Protein AF-A0A134B432-F1 (afdb_monomer_lite)

Sequence (220 aa):
MDEISKITSALTGGALPEGYNPKAIEKLAKQFQKLSEARVIRNYPIRRFSYDESFYSVYAFPIRGTEIAQETLQQIKATVATLDYGPMRYDSMMGAGPDYWTLEPETGKHTKVYAKEPTAISMISDAFDGVVIYTLPEYGVSYKKAALRQDIPYVLFGKKGEPDEFELHPIKQSDLGLPASEITYEGHTAESPESARYQFIFKVIIAIVLIAYLIYRYLL

Foldseek 3Di:
DDPQVLLVCLLCPHDNDPL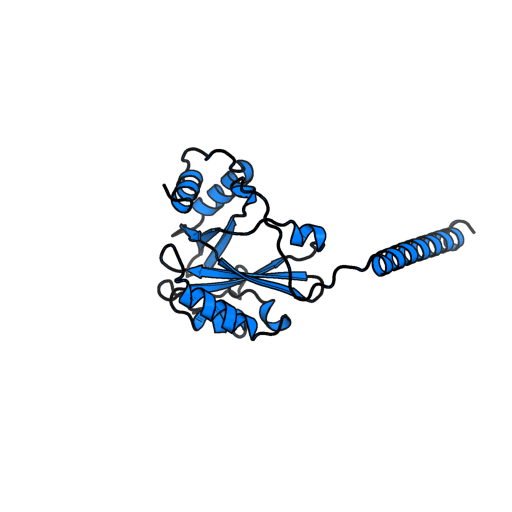ADPVLSVVSSVVQVLFPVKGKEFKAWQAWADDPNWIKTKIKTFLDDHDDDPVVSVVLSVLVVPDDPVLQQDWQQPQDDQAGWFADSFFRQTDDGPHPDHGPQNVSQNVHGRMHMTMDIGPPDDPVRVQQFFDQRIWIWGANDPPGRIDIHTDGCNNVSHHGDGDDHPPDDPQDPVNVVVVVVVVVVVVVVVVVVCCVVPVD

Radius of gyration: 21.51 Å; chains: 1; bounding box: 57×62×44 Å

Secondary structure (DSSP, 8-state):
--HHHHHHHHHTT-PPPTT--HHHHHHHHHHHTTSEEEEEEE-EEEEEEEETTEEEEEEEEESSSS---HHHHHHHHHHHHTS-HHHHTS-SS--SSSS-EEE-TTT--EEEE-SSS--HHHHHHTTSTTEEEEEEEETT--HHHHHTPPP--EEEEEEEETTTEEEEEEE-GGGGTPPPPP---BT--PPPHHHHHHHHHHHHHHHHHHHHHHHHHHT-

pLDDT: mean 86.45, std 11.43, range [44.44, 98.12]

Structure (mmCIF, N/CA/C/O backbone):
data_AF-A0A134B432-F1
#
_entry.id   AF-A0A134B432-F1
#
loop_
_atom_site.group_PDB
_atom_site.id
_atom_site.type_symbol
_atom_site.label_atom_id
_atom_site.label_alt_id
_atom_site.label_comp_id
_atom_site.label_asym_id
_atom_site.label_entity_id
_atom_site.label_seq_id
_atom_site.pdbx_PDB_ins_code
_atom_site.Cartn_x
_atom_site.Cartn_y
_atom_site.Cartn_z
_atom_site.occupancy
_atom_site.B_iso_or_equiv
_atom_site.auth_seq_id
_atom_site.auth_comp_id
_atom_site.auth_asym_id
_atom_site.auth_atom_id
_atom_site.pdbx_PDB_model_num
ATOM 1 N N . MET A 1 1 ? -2.555 -11.738 20.571 1.00 59.41 1 MET A N 1
ATOM 2 C CA . MET A 1 1 ? -3.153 -10.615 19.825 1.00 59.41 1 MET A CA 1
ATOM 3 C C . MET A 1 1 ? -2.342 -10.452 18.554 1.00 59.41 1 MET A C 1
ATOM 5 O O . MET A 1 1 ? -1.125 -10.323 18.663 1.00 59.41 1 MET A O 1
ATOM 9 N N . ASP A 1 2 ? -2.975 -10.575 17.388 1.00 87.44 2 ASP A N 1
ATOM 10 C CA . ASP A 1 2 ? -2.313 -10.330 16.102 1.00 87.44 2 ASP A CA 1
ATOM 11 C C . ASP A 1 2 ? -1.892 -8.853 15.967 1.00 87.44 2 ASP A C 1
ATOM 13 O O . ASP A 1 2 ? -2.320 -7.991 16.738 1.00 87.44 2 ASP A O 1
ATOM 17 N N . GLU A 1 3 ? -1.001 -8.564 15.020 1.00 92.00 3 GLU A N 1
ATOM 18 C CA . GLU A 1 3 ? -0.407 -7.230 14.873 1.00 92.00 3 GLU A CA 1
ATOM 19 C C . GLU A 1 3 ? -1.439 -6.168 14.456 1.00 92.00 3 GLU A C 1
ATOM 21 O O . GLU A 1 3 ? -1.389 -5.045 14.952 1.00 92.00 3 GLU A O 1
ATOM 26 N N . ILE A 1 4 ? -2.427 -6.528 13.626 1.00 93.56 4 ILE A N 1
ATOM 27 C CA . ILE A 1 4 ? -3.520 -5.631 13.214 1.00 93.56 4 ILE A CA 1
ATOM 28 C C . ILE A 1 4 ? -4.316 -5.178 14.441 1.00 93.56 4 ILE A C 1
ATOM 30 O O . ILE A 1 4 ? -4.599 -3.988 14.595 1.00 93.56 4 ILE A O 1
ATOM 34 N N . SER A 1 5 ? -4.627 -6.103 15.346 1.00 93.06 5 SER A N 1
ATOM 35 C CA . SER A 1 5 ? -5.333 -5.833 16.595 1.00 93.06 5 SER A CA 1
ATOM 36 C C . SER A 1 5 ? -4.532 -4.909 17.519 1.00 93.06 5 SER A C 1
ATOM 38 O O . SER A 1 5 ? -5.108 -3.997 18.114 1.00 93.06 5 SER A O 1
ATOM 40 N N . LYS A 1 6 ? -3.202 -5.077 17.607 1.00 94.94 6 LYS A N 1
ATOM 41 C CA . LYS A 1 6 ? -2.336 -4.174 18.391 1.00 94.94 6 LYS A CA 1
ATOM 42 C C . LYS A 1 6 ? -2.320 -2.760 17.819 1.00 94.94 6 LYS A C 1
ATOM 44 O O . LYS A 1 6 ? -2.502 -1.803 18.570 1.00 94.94 6 LYS A O 1
ATOM 49 N N . ILE A 1 7 ? -2.126 -2.629 16.503 1.00 95.75 7 ILE A N 1
ATOM 50 C CA . ILE A 1 7 ? -2.129 -1.330 15.821 1.00 95.75 7 ILE A CA 1
ATOM 51 C C . ILE A 1 7 ? -3.486 -0.664 16.034 1.00 95.75 7 ILE A C 1
ATOM 53 O O . ILE A 1 7 ? -3.541 0.464 16.511 1.00 95.75 7 ILE A O 1
ATOM 57 N N . THR A 1 8 ? -4.580 -1.379 15.766 1.00 95.25 8 THR A N 1
ATOM 58 C CA . THR A 1 8 ? -5.945 -0.861 15.933 1.00 95.25 8 THR A CA 1
ATOM 59 C C . THR A 1 8 ? -6.179 -0.372 17.361 1.00 95.25 8 THR A C 1
ATOM 61 O O . THR A 1 8 ? -6.610 0.762 17.545 1.00 95.25 8 THR A O 1
ATOM 64 N N . SER A 1 9 ? -5.798 -1.165 18.370 1.00 96.00 9 SER A N 1
ATOM 65 C CA . SER A 1 9 ? -5.895 -0.770 19.780 1.00 96.00 9 SER A CA 1
ATOM 66 C C . SER A 1 9 ? -5.127 0.522 20.078 1.00 96.00 9 SER A C 1
ATOM 68 O O . SER A 1 9 ? -5.628 1.369 20.815 1.00 96.00 9 SER A O 1
ATOM 70 N N . ALA A 1 10 ? -3.926 0.698 19.522 1.00 96.19 10 ALA A N 1
ATOM 71 C CA . ALA A 1 10 ? -3.137 1.916 19.708 1.00 96.19 10 ALA A CA 1
ATOM 72 C C . ALA A 1 10 ? -3.792 3.139 19.037 1.00 96.19 10 ALA A C 1
ATOM 74 O O . ALA A 1 10 ? -3.812 4.226 19.613 1.00 96.19 10 ALA A O 1
ATOM 75 N N . LEU A 1 11 ? -4.380 2.964 17.847 1.00 96.25 11 LEU A N 1
ATOM 76 C CA . LEU A 1 11 ? -5.071 4.036 17.119 1.00 96.25 11 LEU A CA 1
ATOM 77 C C . LEU A 1 11 ? -6.371 4.482 17.807 1.00 96.25 11 LEU A C 1
ATOM 79 O O . LEU A 1 11 ? -6.755 5.645 17.689 1.00 96.25 11 LEU A O 1
ATOM 83 N N . THR A 1 12 ? -7.020 3.596 18.568 1.00 94.69 12 THR A N 1
ATOM 84 C CA . THR A 1 12 ? -8.242 3.895 19.335 1.00 94.69 12 THR A CA 1
ATOM 85 C C . THR A 1 12 ? -7.979 4.413 20.756 1.00 94.69 12 THR A C 1
ATOM 87 O O . THR A 1 12 ? -8.915 4.531 21.541 1.00 94.69 12 THR A O 1
ATOM 90 N N . GLY A 1 13 ? -6.727 4.728 21.110 1.00 91.44 13 GLY A N 1
ATOM 91 C CA . GLY A 1 13 ? -6.365 5.290 22.421 1.00 91.44 13 GLY A CA 1
ATOM 92 C C . GLY A 1 13 ? -5.983 4.262 23.491 1.00 91.44 13 GLY A C 1
ATOM 93 O O . GLY A 1 13 ? -5.903 4.605 24.670 1.00 91.44 13 GLY A O 1
ATOM 94 N N . GLY A 1 14 ? -5.746 3.008 23.103 1.00 93.31 14 GLY A N 1
ATOM 95 C CA . GLY A 1 14 ? -5.145 1.999 23.971 1.00 93.31 14 GLY A CA 1
ATOM 96 C C . GLY A 1 14 ? -3.656 2.252 24.229 1.00 93.31 14 GLY A C 1
ATOM 97 O O . GLY A 1 14 ? -3.063 3.217 23.747 1.00 93.31 14 GLY A O 1
ATOM 98 N N . ALA A 1 15 ? -3.033 1.357 24.998 1.00 93.50 15 ALA A N 1
ATOM 99 C CA . ALA A 1 15 ? -1.608 1.448 25.298 1.00 93.50 15 ALA A CA 1
ATOM 100 C C . ALA A 1 15 ? -0.761 1.345 24.018 1.00 93.50 15 ALA A C 1
ATOM 102 O O . ALA A 1 15 ? -1.008 0.487 23.169 1.00 93.50 15 ALA A O 1
ATOM 103 N N . LEU A 1 16 ? 0.257 2.203 23.907 1.00 95.06 16 LEU A N 1
ATOM 104 C CA . LEU A 1 16 ? 1.218 2.164 22.809 1.00 95.06 16 LEU A CA 1
ATOM 105 C C . LEU A 1 16 ? 2.114 0.918 22.950 1.00 95.06 16 LEU A C 1
ATOM 107 O O . LEU A 1 16 ? 2.780 0.788 23.981 1.00 95.06 16 LEU A O 1
ATOM 111 N N . PRO A 1 17 ? 2.162 0.017 21.949 1.00 94.69 17 PRO A N 1
ATOM 112 C CA . PRO A 1 17 ? 3.062 -1.128 21.981 1.00 94.69 17 PRO A CA 1
ATOM 113 C C . PRO A 1 17 ? 4.535 -0.711 22.044 1.00 94.69 17 PRO A C 1
ATOM 115 O O . PRO A 1 17 ? 4.935 0.320 21.500 1.00 94.69 17 PRO A O 1
ATOM 118 N N . GLU A 1 18 ? 5.353 -1.532 22.699 1.00 93.38 18 GLU A N 1
ATOM 119 C CA . GLU A 1 18 ? 6.791 -1.290 22.806 1.00 93.38 18 GLU A CA 1
ATOM 120 C C . GLU A 1 18 ? 7.453 -1.240 21.418 1.00 93.38 18 GLU A C 1
ATOM 122 O O . GLU A 1 18 ? 7.125 -2.020 20.525 1.00 93.38 18 GLU A O 1
ATOM 127 N N . GLY A 1 19 ? 8.376 -0.294 21.231 1.00 93.88 19 GLY A N 1
ATOM 128 C CA . GLY A 1 19 ? 9.103 -0.092 19.975 1.00 93.88 19 GLY A CA 1
ATOM 129 C C . GLY A 1 19 ? 8.361 0.740 18.926 1.00 93.88 19 GLY A C 1
ATOM 130 O O . GLY A 1 19 ? 9.012 1.315 18.054 1.00 93.88 19 GLY A O 1
ATOM 131 N N . TYR A 1 20 ? 7.035 0.882 19.022 1.00 96.25 20 TYR A N 1
ATOM 132 C CA . TYR A 1 20 ? 6.276 1.708 18.082 1.00 96.25 20 TYR A CA 1
ATOM 133 C C . TYR A 1 20 ? 6.697 3.175 18.186 1.00 96.25 20 TYR A C 1
ATOM 135 O O . TYR A 1 20 ? 6.955 3.697 19.271 1.00 96.25 20 TYR A O 1
ATOM 143 N N . ASN A 1 21 ? 6.726 3.870 17.049 1.00 96.38 21 ASN A N 1
ATOM 144 C CA . ASN A 1 21 ? 7.076 5.283 17.000 1.00 96.38 21 ASN A CA 1
ATOM 145 C C . ASN A 1 21 ? 5.894 6.142 17.491 1.00 96.38 21 ASN A C 1
ATOM 147 O O . ASN A 1 21 ? 4.907 6.279 16.759 1.00 96.38 21 ASN A O 1
ATOM 151 N N . PRO A 1 22 ? 5.991 6.813 18.658 1.00 96.06 22 PRO A N 1
ATOM 152 C CA . PRO A 1 22 ? 4.849 7.512 19.248 1.00 96.06 22 PRO A CA 1
ATOM 153 C C . PRO A 1 22 ? 4.277 8.604 18.339 1.00 96.06 22 PRO A C 1
ATOM 155 O O . PRO A 1 22 ? 3.064 8.737 18.212 1.00 96.06 22 PRO A O 1
ATOM 158 N N . LYS A 1 23 ? 5.144 9.357 17.646 1.00 96.62 23 LYS A N 1
ATOM 159 C CA . LYS A 1 23 ? 4.723 10.457 16.764 1.00 96.62 23 LYS A CA 1
ATOM 160 C C . LYS A 1 23 ? 4.009 9.950 15.513 1.00 96.62 23 LYS A C 1
ATOM 162 O O . LYS A 1 23 ? 3.064 10.584 15.045 1.00 96.62 23 LYS A O 1
ATOM 167 N N . ALA A 1 24 ? 4.477 8.835 14.952 1.00 95.50 24 ALA A N 1
ATOM 168 C CA . ALA A 1 24 ? 3.851 8.235 13.778 1.00 95.50 24 ALA A CA 1
ATOM 169 C C . ALA A 1 24 ? 2.464 7.683 14.131 1.00 95.50 24 ALA A C 1
ATOM 171 O O . ALA A 1 24 ? 1.492 7.987 13.437 1.00 95.50 24 ALA A O 1
ATOM 172 N N . ILE A 1 25 ? 2.359 6.965 15.254 1.00 96.81 25 ILE A N 1
ATOM 173 C CA . ILE A 1 25 ? 1.092 6.413 15.742 1.00 96.81 25 ILE A CA 1
ATOM 174 C C . ILE A 1 25 ? 0.103 7.521 16.114 1.00 96.81 25 ILE A C 1
ATOM 176 O O . ILE A 1 25 ? -1.055 7.437 15.724 1.00 96.81 25 ILE A O 1
ATOM 180 N N . GLU A 1 26 ? 0.539 8.604 16.765 1.00 96.25 26 GLU A N 1
ATOM 181 C CA . GLU A 1 26 ? -0.336 9.746 17.070 1.00 96.25 26 GLU A CA 1
ATOM 182 C C . GLU A 1 26 ? -0.909 10.388 15.793 1.00 96.25 26 GLU A C 1
ATOM 184 O O . GLU A 1 26 ? -2.094 10.725 15.723 1.00 96.25 26 GLU A O 1
ATOM 189 N N . LYS A 1 27 ? -0.084 10.535 14.746 1.00 96.50 27 LYS A N 1
ATOM 190 C CA . LYS A 1 27 ? -0.541 11.048 13.449 1.00 96.50 27 LYS A CA 1
ATOM 191 C C . LYS A 1 27 ? -1.550 10.099 12.800 1.00 96.50 27 LYS A C 1
ATOM 193 O O . LYS A 1 27 ? -2.563 10.573 12.293 1.00 96.50 27 LYS A O 1
ATOM 198 N N . LEU A 1 28 ? -1.287 8.792 12.818 1.00 96.31 28 LEU A N 1
ATOM 199 C CA . LEU A 1 28 ? -2.203 7.784 12.282 1.00 96.31 28 LEU A CA 1
ATOM 200 C C . LEU A 1 28 ? -3.521 7.749 13.065 1.00 96.31 28 LEU A C 1
ATOM 202 O O . LEU A 1 28 ? -4.574 7.685 12.445 1.00 96.31 28 LEU A O 1
ATOM 206 N N . ALA A 1 29 ? -3.487 7.880 14.393 1.00 96.62 29 ALA A N 1
ATOM 207 C CA . ALA A 1 29 ? -4.679 7.898 15.241 1.00 96.62 29 ALA A CA 1
ATOM 208 C C . ALA A 1 29 ? -5.591 9.087 14.904 1.00 96.62 29 ALA A C 1
ATOM 210 O O . ALA A 1 29 ? -6.805 8.939 14.776 1.00 96.62 29 ALA A O 1
ATOM 211 N N . LYS A 1 30 ? -4.998 10.263 14.656 1.00 96.06 30 LYS A N 1
ATOM 212 C CA . LYS A 1 30 ? -5.729 11.452 14.189 1.00 96.06 30 LYS A CA 1
ATOM 213 C C . LYS A 1 30 ? -6.413 11.240 12.840 1.00 96.06 30 LYS A C 1
ATOM 215 O O . LYS A 1 30 ? -7.463 11.833 12.618 1.00 96.06 30 LYS A O 1
ATOM 220 N N . GLN A 1 31 ? -5.824 10.453 11.938 1.00 94.50 31 GLN A N 1
ATOM 221 C CA . GLN A 1 31 ? -6.478 10.116 10.671 1.00 94.50 31 GLN A CA 1
ATOM 222 C C . GLN A 1 31 ? -7.540 9.038 10.863 1.00 94.50 31 GLN A C 1
ATOM 224 O O . GLN A 1 31 ? -8.643 9.190 10.356 1.00 94.50 31 GLN A O 1
ATOM 229 N N . PHE A 1 32 ? -7.259 8.014 11.670 1.00 95.19 32 PHE A N 1
ATOM 230 C CA . PHE A 1 32 ? -8.207 6.952 12.002 1.00 95.19 32 PHE A CA 1
ATOM 231 C C . PHE A 1 32 ? -9.542 7.520 12.501 1.00 95.19 32 PHE A C 1
ATOM 233 O O . PHE A 1 32 ? -10.596 7.101 12.049 1.00 95.19 32 PHE A O 1
ATOM 240 N N . GLN A 1 33 ? -9.498 8.532 13.372 1.00 93.75 33 GLN A N 1
ATOM 241 C CA . GLN A 1 33 ? -10.691 9.186 13.923 1.00 93.75 33 GLN A CA 1
ATOM 242 C C . GLN A 1 33 ? -11.490 10.025 12.913 1.00 93.75 33 GLN A C 1
ATOM 244 O O . GLN A 1 33 ? -12.645 10.348 13.178 1.00 93.75 33 GLN A O 1
ATOM 249 N N . LYS A 1 34 ? -10.884 10.423 11.789 1.00 92.38 34 LYS A N 1
ATOM 250 C CA . LYS A 1 34 ? -11.554 11.210 10.740 1.00 92.38 34 LYS A CA 1
ATOM 251 C C . LYS A 1 34 ? -12.225 10.342 9.686 1.00 92.38 34 LYS A C 1
ATOM 253 O O . LYS A 1 34 ? -13.093 10.839 8.979 1.00 92.38 34 LYS A O 1
ATOM 258 N N . LEU A 1 35 ? -11.793 9.091 9.562 1.00 90.75 35 LEU A N 1
ATOM 259 C CA . LEU A 1 35 ? -12.299 8.164 8.565 1.00 90.75 35 LEU A CA 1
ATOM 260 C C . LEU A 1 35 ? -13.492 7.386 9.133 1.00 90.75 35 LEU A C 1
ATOM 262 O O . LEU A 1 35 ? -13.423 6.837 10.233 1.00 90.75 35 LEU A O 1
ATOM 266 N N . SER A 1 36 ? -14.584 7.298 8.379 1.00 89.19 36 SER A N 1
ATOM 267 C CA . SER A 1 36 ? -15.653 6.341 8.657 1.00 89.19 36 SER A CA 1
ATOM 268 C C . SER A 1 36 ? -15.256 4.952 8.150 1.00 89.19 36 SER A C 1
ATOM 270 O O . SER A 1 36 ? -14.475 4.806 7.208 1.00 89.19 36 SER A O 1
ATOM 272 N N . GLU A 1 37 ? -15.742 3.905 8.824 1.00 88.94 37 GLU A N 1
ATOM 273 C CA . GLU A 1 37 ? -15.385 2.503 8.529 1.00 88.94 37 GLU A CA 1
ATOM 274 C C . GLU A 1 37 ? -13.862 2.228 8.540 1.00 88.94 37 GLU A C 1
ATOM 276 O O . GLU A 1 37 ? -13.377 1.312 7.867 1.00 88.94 37 GLU A O 1
ATOM 281 N N . ALA A 1 38 ? -13.112 3.026 9.312 1.00 91.62 38 ALA A N 1
ATOM 282 C CA . ALA A 1 38 ? -11.661 2.956 9.411 1.00 91.62 38 ALA A CA 1
ATOM 283 C C . ALA A 1 38 ? -11.188 1.588 9.912 1.00 91.62 38 ALA A C 1
ATOM 285 O O . ALA A 1 38 ? -11.643 1.082 10.940 1.00 91.62 38 ALA A O 1
ATOM 286 N N . ARG A 1 39 ? -10.225 1.003 9.201 1.00 92.62 39 ARG A N 1
ATOM 287 C CA . ARG A 1 39 ? -9.629 -0.287 9.544 1.00 92.62 39 ARG A CA 1
ATOM 288 C C . ARG A 1 39 ? -8.159 -0.347 9.163 1.00 92.62 39 ARG A C 1
ATOM 290 O O . ARG A 1 39 ? -7.718 0.278 8.201 1.00 92.62 39 ARG A O 1
ATOM 297 N N . VAL A 1 40 ? -7.408 -1.127 9.931 1.00 94.56 40 VAL A N 1
ATOM 298 C CA . VAL A 1 40 ? -6.029 -1.492 9.603 1.00 94.56 40 VAL A CA 1
ATOM 299 C C . VAL A 1 40 ? -6.067 -2.786 8.803 1.00 94.56 40 VAL A C 1
ATOM 301 O O . VAL A 1 40 ? -6.674 -3.764 9.233 1.00 94.56 40 VAL A O 1
ATOM 304 N N . ILE A 1 41 ? -5.431 -2.788 7.637 1.00 93.94 41 ILE A N 1
ATOM 305 C CA . ILE A 1 41 ? -5.443 -3.910 6.698 1.00 93.94 41 ILE A CA 1
ATOM 306 C C . ILE A 1 41 ? -4.004 -4.310 6.387 1.00 93.94 41 ILE A C 1
ATOM 308 O O . ILE A 1 41 ? -3.113 -3.461 6.309 1.00 93.94 41 ILE A O 1
ATOM 312 N N . ARG A 1 42 ? -3.763 -5.613 6.211 1.00 95.38 42 ARG A N 1
ATOM 313 C CA . ARG A 1 42 ? -2.484 -6.117 5.712 1.00 95.38 42 ARG A CA 1
ATOM 314 C C . ARG A 1 42 ? -2.265 -5.687 4.265 1.00 95.38 42 ARG A C 1
ATOM 316 O O . ARG A 1 42 ? -3.166 -5.775 3.437 1.00 95.38 42 ARG A O 1
ATOM 323 N N . ASN A 1 43 ? -1.045 -5.267 3.972 1.00 95.62 43 ASN A N 1
ATOM 324 C CA . ASN A 1 43 ? -0.647 -4.763 2.673 1.00 95.62 43 ASN A CA 1
ATOM 325 C C . ASN A 1 43 ? 0.504 -5.603 2.113 1.00 95.62 43 ASN A C 1
ATOM 327 O O . ASN A 1 43 ? 1.467 -5.913 2.818 1.00 95.62 43 ASN A O 1
ATOM 331 N N . TYR A 1 44 ? 0.384 -6.003 0.851 1.00 96.00 44 TYR A N 1
ATOM 332 C CA . TYR A 1 44 ? 1.260 -6.985 0.227 1.00 96.00 44 TYR A CA 1
ATOM 333 C C . TYR A 1 44 ? 2.051 -6.345 -0.911 1.00 96.00 44 TYR A C 1
ATOM 335 O O . TYR A 1 44 ? 1.444 -5.860 -1.866 1.00 96.00 44 TYR A O 1
ATOM 343 N N . PRO A 1 45 ? 3.393 -6.355 -0.864 1.00 94.81 45 PRO A N 1
ATOM 344 C CA . PRO A 1 45 ? 4.193 -5.862 -1.974 1.00 94.81 45 PRO A CA 1
ATOM 345 C C . PRO A 1 45 ? 4.071 -6.797 -3.181 1.00 94.81 45 PRO A C 1
ATOM 347 O O . PRO A 1 45 ? 4.294 -8.010 -3.079 1.00 94.81 45 PRO A O 1
ATOM 350 N N . ILE A 1 46 ? 3.734 -6.217 -4.333 1.00 96.62 46 ILE A N 1
ATOM 351 C CA . ILE A 1 46 ? 3.555 -6.936 -5.598 1.00 96.62 46 ILE A CA 1
ATOM 352 C C . ILE A 1 46 ? 4.785 -6.781 -6.478 1.00 96.62 46 ILE A C 1
ATOM 354 O O . ILE A 1 46 ? 5.400 -7.781 -6.844 1.00 96.62 46 ILE A O 1
ATOM 358 N N . ARG A 1 47 ? 5.156 -5.538 -6.794 1.00 94.81 47 ARG A N 1
ATOM 359 C CA . ARG A 1 47 ? 6.271 -5.220 -7.689 1.00 94.81 47 ARG A CA 1
ATOM 360 C C . ARG A 1 47 ? 6.809 -3.832 -7.380 1.00 94.81 47 ARG A C 1
ATOM 362 O O . ARG A 1 47 ? 6.038 -2.943 -7.038 1.00 94.81 47 ARG A O 1
ATOM 369 N N . ARG A 1 48 ? 8.119 -3.633 -7.503 1.00 93.56 48 ARG A N 1
ATOM 370 C CA . ARG A 1 48 ? 8.760 -2.334 -7.269 1.00 93.56 48 ARG A CA 1
ATOM 371 C C . ARG A 1 48 ? 9.721 -2.027 -8.397 1.00 93.56 48 ARG A C 1
ATOM 373 O O . ARG A 1 48 ? 10.513 -2.885 -8.774 1.00 93.56 48 ARG A O 1
ATOM 380 N N . PHE A 1 49 ? 9.649 -0.819 -8.934 1.00 92.81 49 PHE A N 1
ATOM 381 C CA . PHE A 1 49 ? 10.406 -0.443 -10.121 1.00 92.81 49 PHE A CA 1
ATOM 382 C C . PHE A 1 49 ? 10.788 1.036 -10.109 1.00 92.81 49 PHE A C 1
ATOM 384 O O . PHE A 1 49 ? 10.146 1.855 -9.451 1.00 92.81 49 PHE A O 1
ATOM 391 N N . SER A 1 50 ? 11.845 1.379 -10.837 1.00 91.88 50 SER A N 1
ATOM 392 C CA . SER A 1 50 ? 12.172 2.761 -11.168 1.00 91.88 50 SER A CA 1
ATOM 393 C C . SER A 1 50 ? 11.749 3.083 -12.593 1.00 91.88 50 SER A C 1
ATOM 395 O O . SER A 1 50 ? 11.990 2.295 -13.507 1.00 91.88 50 SER A O 1
ATOM 397 N N . TYR A 1 51 ? 11.170 4.259 -12.791 1.00 90.31 51 TYR A N 1
ATOM 398 C CA . TYR A 1 51 ? 10.776 4.769 -14.098 1.00 90.31 51 TYR A CA 1
ATOM 399 C C . TYR A 1 51 ? 10.880 6.292 -14.087 1.00 90.31 51 TYR A C 1
ATOM 401 O O . TYR A 1 51 ? 10.424 6.917 -13.134 1.00 90.31 51 TYR A O 1
ATOM 409 N N . ASP A 1 52 ? 11.482 6.882 -15.122 1.00 86.50 52 ASP A N 1
ATOM 410 C CA . ASP A 1 52 ? 11.590 8.344 -15.273 1.00 86.50 52 ASP A CA 1
ATOM 411 C C . ASP A 1 52 ? 12.112 9.050 -13.998 1.00 86.50 52 ASP A C 1
ATOM 413 O O . ASP A 1 52 ? 11.453 9.900 -13.400 1.00 86.50 52 ASP A O 1
ATOM 417 N N . GLU A 1 53 ? 13.268 8.584 -13.503 1.00 83.44 53 GLU A N 1
ATOM 418 C CA . GLU A 1 53 ? 13.947 9.071 -12.282 1.00 83.44 53 GLU A CA 1
ATOM 419 C C . GLU A 1 53 ? 13.146 8.950 -10.968 1.00 83.44 53 GLU A C 1
ATOM 421 O O . GLU A 1 53 ? 13.598 9.392 -9.910 1.00 83.44 53 GLU A 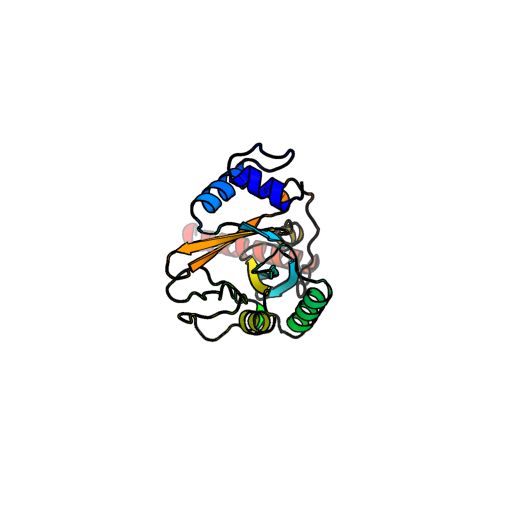O 1
ATOM 426 N N . SER A 1 54 ? 11.977 8.310 -11.006 1.00 88.81 54 SER A N 1
ATOM 427 C CA . SER A 1 54 ? 11.101 8.095 -9.857 1.00 88.81 54 SER A CA 1
ATOM 428 C C . SER A 1 54 ? 11.030 6.619 -9.481 1.00 88.81 54 SER A C 1
ATOM 430 O O . SER A 1 54 ? 11.264 5.733 -10.305 1.00 88.81 54 SER A O 1
ATOM 432 N N . PHE A 1 55 ? 10.697 6.350 -8.220 1.00 90.94 55 PHE A N 1
ATOM 433 C CA . PHE A 1 55 ? 10.490 4.998 -7.708 1.00 90.94 55 PHE A CA 1
ATOM 434 C C . PHE A 1 55 ? 9.003 4.749 -7.483 1.00 90.94 55 PHE A C 1
ATOM 436 O O . PHE A 1 55 ? 8.273 5.646 -7.062 1.00 90.94 55 PHE A O 1
ATOM 443 N N . TYR A 1 56 ? 8.559 3.532 -7.767 1.00 92.38 56 TYR A N 1
ATOM 444 C CA . TYR A 1 56 ? 7.164 3.132 -7.670 1.00 92.38 56 TYR A CA 1
ATOM 445 C C . TYR A 1 56 ? 7.066 1.766 -7.015 1.00 92.38 56 TYR A C 1
ATOM 447 O O . TYR A 1 56 ? 7.845 0.857 -7.318 1.00 92.38 56 TYR A O 1
ATOM 455 N N . SER A 1 57 ? 6.069 1.621 -6.151 1.00 93.44 57 SER A N 1
ATOM 456 C CA . SER A 1 57 ? 5.771 0.369 -5.474 1.00 93.44 57 SER A CA 1
ATOM 457 C C . SER A 1 57 ? 4.305 0.006 -5.691 1.00 93.44 57 SER A C 1
ATOM 459 O O . SER A 1 57 ? 3.412 0.728 -5.253 1.00 93.44 57 SER A O 1
ATOM 461 N N . VAL A 1 58 ? 4.063 -1.115 -6.369 1.00 95.75 58 VAL A N 1
ATOM 462 C CA . VAL A 1 58 ? 2.736 -1.712 -6.535 1.00 95.75 58 VAL A CA 1
ATOM 463 C C . VAL A 1 58 ? 2.455 -2.603 -5.336 1.00 95.75 58 VAL A C 1
ATOM 465 O O . VAL A 1 58 ? 3.255 -3.482 -4.993 1.00 95.75 58 VAL A O 1
ATOM 468 N N . TYR A 1 59 ? 1.302 -2.389 -4.725 1.00 96.50 59 TYR A N 1
ATOM 469 C CA . TYR A 1 59 ? 0.832 -3.106 -3.553 1.00 96.50 59 TYR A CA 1
ATOM 470 C C . TYR A 1 59 ? -0.563 -3.676 -3.796 1.00 96.50 59 TYR A C 1
ATOM 472 O O . TYR A 1 59 ? -1.289 -3.202 -4.666 1.00 96.50 59 TYR A O 1
ATOM 480 N N . ALA A 1 60 ? -0.933 -4.685 -3.012 1.00 96.88 60 ALA A N 1
ATOM 481 C CA . ALA A 1 60 ? -2.289 -5.206 -2.961 1.00 96.88 60 ALA A CA 1
ATOM 482 C C . ALA A 1 60 ? -2.759 -5.362 -1.514 1.00 96.88 60 ALA A C 1
ATOM 484 O O . ALA A 1 60 ? -1.982 -5.762 -0.646 1.00 96.88 60 ALA A O 1
ATOM 485 N N . PHE A 1 61 ? -4.038 -5.109 -1.261 1.00 95.50 61 PHE A N 1
ATOM 486 C CA . PHE A 1 61 ? -4.675 -5.372 0.026 1.00 95.50 61 PHE A CA 1
ATOM 487 C C . PHE A 1 61 ? -6.085 -5.948 -0.176 1.00 95.50 61 PHE A C 1
ATOM 489 O O . PHE A 1 61 ? -6.730 -5.663 -1.186 1.00 95.50 61 PHE A O 1
ATOM 496 N N . PRO A 1 62 ? -6.584 -6.774 0.757 1.00 94.62 62 PRO A N 1
ATOM 497 C CA . PRO A 1 62 ? -7.948 -7.274 0.685 1.00 94.62 62 PRO A CA 1
ATOM 498 C C . PRO A 1 62 ? -8.936 -6.159 1.063 1.00 94.62 62 PRO A C 1
ATOM 500 O O . PRO A 1 62 ? -8.814 -5.555 2.130 1.00 94.62 62 PRO A O 1
ATOM 503 N N . ILE A 1 63 ? -9.945 -5.892 0.226 1.00 88.94 63 ILE A N 1
ATOM 504 C CA . ILE A 1 63 ? -10.999 -4.917 0.566 1.00 88.94 63 ILE A CA 1
ATOM 505 C C . ILE A 1 63 ? -11.796 -5.391 1.786 1.00 88.94 63 ILE A C 1
ATOM 507 O O . ILE A 1 63 ? -12.233 -4.575 2.601 1.00 88.94 63 ILE A O 1
ATOM 511 N N . ARG A 1 64 ? -11.931 -6.716 1.945 1.00 81.00 64 ARG A N 1
ATOM 512 C CA . ARG A 1 64 ? -12.592 -7.399 3.060 1.00 81.00 64 ARG A CA 1
ATOM 513 C C . ARG A 1 64 ? -11.731 -8.517 3.617 1.00 81.00 64 ARG A C 1
ATOM 515 O O . ARG A 1 64 ? -11.108 -9.259 2.871 1.00 81.00 64 ARG A O 1
ATOM 522 N N . GLY A 1 65 ? -11.786 -8.685 4.934 1.00 73.94 65 GLY A N 1
ATOM 523 C CA . GLY A 1 65 ? -11.018 -9.708 5.636 1.00 73.94 65 GLY A CA 1
ATOM 524 C C . GLY A 1 65 ? -9.617 -9.237 6.020 1.00 73.94 65 GLY A C 1
ATOM 525 O O . GLY A 1 65 ? -9.310 -8.046 5.995 1.00 73.94 65 GLY A O 1
ATOM 526 N N . THR A 1 66 ? -8.786 -10.185 6.445 1.00 75.62 66 THR A N 1
ATOM 527 C CA . THR A 1 66 ? -7.468 -9.903 7.031 1.00 75.62 66 THR A CA 1
ATOM 528 C C . THR A 1 66 ? -6.307 -10.237 6.101 1.00 75.62 66 THR A C 1
ATOM 530 O O . THR A 1 66 ? -5.226 -9.675 6.271 1.00 75.62 66 THR A O 1
ATOM 533 N N . GLU A 1 67 ? -6.505 -11.137 5.131 1.00 90.25 67 GLU A N 1
ATOM 534 C CA . GLU A 1 67 ? -5.433 -11.686 4.294 1.00 90.25 67 GLU A CA 1
ATOM 535 C C . GLU A 1 67 ? -5.889 -11.978 2.856 1.00 90.25 67 GLU A C 1
ATOM 537 O O . GLU A 1 67 ? -7.057 -12.271 2.611 1.00 90.25 67 GLU A O 1
ATOM 542 N N . ILE A 1 68 ? -4.941 -11.933 1.914 1.00 94.50 68 ILE A N 1
ATOM 543 C CA . ILE A 1 68 ? -5.113 -12.408 0.532 1.00 94.50 68 ILE A CA 1
ATOM 544 C C . ILE A 1 68 ? -4.570 -13.836 0.451 1.00 94.50 68 ILE A C 1
ATOM 546 O O . ILE A 1 68 ? -3.450 -14.096 0.901 1.00 94.50 68 ILE A O 1
ATOM 550 N N . ALA A 1 69 ? -5.336 -14.752 -0.147 1.00 94.69 69 ALA A N 1
ATOM 551 C CA . ALA A 1 69 ? -4.890 -16.124 -0.368 1.00 94.69 69 ALA A CA 1
ATOM 552 C C . ALA A 1 69 ? -3.584 -16.159 -1.180 1.00 94.69 69 ALA A C 1
ATOM 554 O O . ALA A 1 69 ? -3.405 -15.409 -2.143 1.00 94.69 69 ALA A O 1
ATOM 555 N N . GLN A 1 70 ? -2.662 -17.051 -0.810 1.00 95.50 70 GLN A N 1
ATOM 556 C CA . GLN A 1 70 ? -1.332 -17.094 -1.423 1.00 95.50 70 GLN A CA 1
ATOM 557 C C . GLN A 1 70 ? -1.386 -17.353 -2.933 1.00 95.50 70 GLN A C 1
ATOM 559 O O . GLN A 1 70 ? -0.613 -16.751 -3.672 1.00 95.50 70 GLN A O 1
ATOM 564 N N . GLU A 1 71 ? -2.304 -18.203 -3.396 1.00 96.88 71 GLU A N 1
ATOM 565 C CA . GLU A 1 71 ? -2.516 -18.465 -4.823 1.00 96.88 71 GLU A CA 1
ATOM 566 C C . GLU A 1 71 ? -2.929 -17.192 -5.577 1.00 96.88 71 GLU A C 1
ATOM 568 O O . GLU A 1 71 ? -2.284 -16.823 -6.558 1.00 96.88 71 GLU A O 1
ATOM 573 N N . THR A 1 72 ? -3.924 -16.461 -5.065 1.00 96.81 72 THR A N 1
ATOM 574 C CA . THR A 1 72 ? -4.362 -15.171 -5.617 1.00 96.81 72 THR A CA 1
ATOM 575 C C . THR A 1 72 ? -3.214 -14.165 -5.652 1.00 96.81 72 THR A C 1
ATOM 577 O O . THR A 1 72 ? -3.001 -13.501 -6.662 1.00 96.81 72 THR A O 1
ATOM 580 N N . LEU A 1 73 ? -2.402 -14.093 -4.592 1.00 97.25 73 LEU A N 1
ATOM 581 C CA . LEU A 1 73 ? -1.242 -13.203 -4.553 1.00 97.25 73 LEU A CA 1
ATOM 582 C C . LEU A 1 73 ? -0.209 -13.542 -5.643 1.00 97.25 73 LEU A C 1
ATOM 584 O O . LEU A 1 73 ? 0.380 -12.633 -6.228 1.00 97.25 73 LEU A O 1
ATOM 588 N N . GLN A 1 74 ? 0.016 -14.827 -5.937 1.00 97.69 74 GLN A N 1
ATOM 589 C CA . GLN A 1 74 ? 0.912 -15.238 -7.026 1.00 97.69 74 GLN A CA 1
ATOM 590 C C . GLN A 1 74 ? 0.334 -14.899 -8.403 1.00 97.69 74 GLN A C 1
ATOM 592 O O . GLN A 1 74 ? 1.069 -14.417 -9.263 1.00 97.69 74 GLN A O 1
ATOM 597 N N . GLN A 1 75 ? -0.974 -15.079 -8.602 1.00 98.12 75 GLN A N 1
ATOM 598 C CA . GLN A 1 75 ? -1.654 -14.692 -9.843 1.00 98.12 75 GLN A CA 1
ATOM 599 C C . GLN A 1 75 ? -1.579 -13.177 -10.082 1.00 98.12 75 GLN A C 1
ATOM 601 O O . GLN A 1 75 ? -1.275 -12.744 -11.195 1.00 98.12 75 GLN A O 1
ATOM 606 N N . ILE A 1 76 ? -1.764 -12.368 -9.034 1.00 97.88 76 ILE A N 1
ATOM 607 C CA . ILE A 1 76 ? -1.603 -10.910 -9.097 1.00 97.88 76 ILE A CA 1
ATOM 608 C C . ILE A 1 76 ? -0.175 -10.548 -9.516 1.00 97.88 76 ILE A C 1
ATOM 610 O O . ILE A 1 76 ? 0.013 -9.782 -10.460 1.00 97.88 76 ILE A O 1
ATOM 614 N N . LYS A 1 77 ? 0.841 -11.129 -8.861 1.00 97.50 77 LYS A N 1
ATOM 615 C CA . LYS A 1 77 ? 2.253 -10.889 -9.204 1.00 97.50 77 LYS A CA 1
ATOM 616 C C . LYS A 1 77 ? 2.564 -11.260 -10.649 1.00 97.50 77 LYS A C 1
ATOM 618 O O . LYS A 1 77 ? 3.200 -10.473 -11.343 1.00 97.50 77 LYS A O 1
ATOM 623 N N . ALA A 1 78 ? 2.089 -12.416 -11.110 1.00 97.50 78 ALA A N 1
ATOM 624 C CA . ALA A 1 78 ? 2.278 -12.860 -12.486 1.00 97.50 78 ALA A CA 1
ATOM 625 C C . ALA A 1 78 ? 1.613 -11.904 -13.487 1.00 97.50 78 ALA A C 1
ATOM 627 O O . ALA A 1 78 ? 2.228 -11.542 -14.485 1.00 97.50 78 ALA A O 1
ATOM 628 N N . THR A 1 79 ? 0.397 -11.438 -13.194 1.00 97.31 79 THR A N 1
ATOM 629 C CA . THR A 1 79 ? -0.344 -10.516 -14.068 1.00 97.31 79 THR A CA 1
ATOM 630 C C . THR A 1 79 ? 0.338 -9.149 -14.137 1.00 97.31 79 THR A C 1
ATOM 632 O O . THR A 1 79 ? 0.603 -8.646 -15.226 1.00 97.31 79 THR A O 1
ATOM 635 N N . VAL A 1 80 ? 0.721 -8.573 -12.994 1.00 96.50 80 VAL A N 1
ATOM 636 C CA . VAL A 1 80 ? 1.441 -7.287 -12.926 1.00 96.50 80 VAL A CA 1
ATOM 637 C C . VAL A 1 80 ? 2.834 -7.372 -13.565 1.00 96.50 80 VAL A C 1
ATOM 639 O O . VAL A 1 80 ? 3.314 -6.391 -14.135 1.00 96.50 80 VAL A O 1
ATOM 642 N N . ALA A 1 81 ? 3.488 -8.536 -13.533 1.00 94.88 81 ALA A N 1
ATOM 643 C CA . ALA A 1 81 ? 4.771 -8.745 -14.203 1.00 94.88 81 ALA A CA 1
ATOM 644 C C . ALA A 1 81 ? 4.687 -8.618 -15.737 1.00 94.88 81 ALA A C 1
ATOM 646 O O . ALA A 1 81 ? 5.703 -8.335 -16.368 1.00 94.88 81 ALA A O 1
ATOM 647 N N . THR A 1 82 ? 3.498 -8.779 -16.335 1.00 94.88 82 THR A N 1
ATOM 648 C CA . THR A 1 82 ? 3.297 -8.610 -17.787 1.00 94.88 82 THR A CA 1
ATOM 649 C C . THR A 1 82 ? 3.255 -7.150 -18.239 1.00 94.88 82 THR A C 1
ATOM 651 O O . THR A 1 82 ? 3.368 -6.883 -19.433 1.00 94.88 82 THR A O 1
ATOM 654 N N . LEU A 1 83 ? 3.097 -6.201 -17.308 1.00 94.12 83 LEU A N 1
ATOM 655 C CA . LEU A 1 83 ? 3.052 -4.779 -17.629 1.00 94.12 83 LEU A CA 1
ATOM 656 C C . LEU A 1 83 ? 4.452 -4.174 -17.762 1.00 94.12 83 LEU A C 1
ATOM 658 O O . LEU A 1 83 ? 5.355 -4.447 -16.961 1.00 94.12 83 LEU A O 1
ATOM 662 N N . ASP A 1 84 ? 4.578 -3.252 -18.716 1.00 93.75 84 ASP A N 1
ATOM 663 C CA . ASP A 1 84 ? 5.685 -2.302 -18.776 1.00 93.75 84 ASP A CA 1
ATOM 664 C C . ASP A 1 84 ? 5.632 -1.308 -17.602 1.00 93.75 84 ASP A C 1
ATOM 666 O O . ASP A 1 84 ? 4.575 -1.029 -17.027 1.00 93.75 84 ASP A O 1
ATOM 670 N N . TYR A 1 85 ? 6.778 -0.710 -17.261 1.00 92.69 85 TYR A N 1
ATOM 671 C CA . TYR A 1 85 ? 6.882 0.232 -16.138 1.00 92.69 85 TYR A CA 1
ATOM 672 C C . TYR A 1 85 ? 6.038 1.502 -16.312 1.00 92.69 85 TYR A C 1
ATOM 674 O O . TYR A 1 85 ? 5.442 1.984 -15.350 1.00 92.69 85 TYR A O 1
ATOM 682 N N . GLY A 1 86 ? 5.956 2.039 -17.534 1.00 90.69 86 GLY A N 1
ATOM 683 C CA . GLY A 1 86 ? 5.248 3.291 -17.813 1.00 90.69 86 GLY A CA 1
ATOM 684 C C . GLY A 1 86 ? 3.770 3.261 -17.399 1.00 90.69 86 GLY A C 1
ATOM 685 O O . GLY A 1 86 ? 3.352 4.125 -16.629 1.00 90.69 86 GLY A O 1
ATOM 686 N N . PRO A 1 87 ? 2.972 2.275 -17.848 1.00 90.19 87 PRO A N 1
ATOM 687 C CA . PRO A 1 87 ? 1.574 2.128 -17.437 1.00 90.19 87 PRO A CA 1
ATOM 688 C C . PRO A 1 87 ? 1.358 1.908 -15.933 1.00 90.19 87 PRO A C 1
ATOM 690 O O . PRO A 1 87 ? 0.347 2.354 -15.396 1.00 90.19 87 PRO A O 1
ATOM 693 N N . MET A 1 88 ? 2.298 1.258 -15.236 1.00 92.50 88 MET A N 1
ATOM 694 C CA . MET A 1 88 ? 2.166 0.968 -13.801 1.00 92.50 88 MET A CA 1
ATOM 695 C C . MET A 1 88 ? 2.329 2.200 -12.905 1.00 92.50 88 MET A C 1
ATOM 697 O O . MET A 1 88 ? 1.970 2.139 -11.734 1.00 92.50 88 MET A O 1
ATOM 701 N N . ARG A 1 89 ? 2.862 3.317 -13.418 1.00 89.75 89 ARG A N 1
ATOM 702 C CA . ARG A 1 89 ? 3.149 4.528 -12.625 1.00 89.75 89 ARG A CA 1
ATOM 703 C C . ARG A 1 89 ? 1.904 5.225 -12.066 1.00 89.75 89 ARG A C 1
ATOM 705 O O . ARG A 1 89 ? 2.025 6.047 -11.161 1.00 89.75 89 ARG A O 1
ATOM 712 N N . TYR A 1 90 ? 0.741 4.965 -12.659 1.00 87.06 90 TYR A N 1
ATOM 713 C CA . TYR A 1 90 ? -0.509 5.617 -12.292 1.00 87.06 90 TYR A CA 1
ATOM 714 C C . TYR A 1 90 ? -1.174 4.867 -11.142 1.00 87.06 90 TYR A C 1
ATOM 716 O O . TYR A 1 90 ? -1.437 3.669 -11.243 1.00 87.06 90 TYR A O 1
ATOM 724 N N . ASP A 1 91 ? -1.444 5.591 -10.060 1.00 86.19 91 ASP A N 1
ATOM 725 C CA . ASP A 1 91 ? -2.193 5.074 -8.922 1.00 86.19 91 ASP A CA 1
ATOM 726 C C . ASP A 1 91 ? -3.648 4.789 -9.334 1.00 86.19 91 ASP A C 1
ATOM 728 O O . ASP A 1 91 ? -4.246 5.544 -10.098 1.00 86.19 91 ASP A O 1
ATOM 732 N N . SER A 1 92 ? -4.211 3.686 -8.853 1.00 81.69 92 SER A N 1
ATOM 733 C CA . SER A 1 92 ? -5.630 3.341 -9.012 1.00 81.69 92 SER A CA 1
ATOM 734 C C . SER A 1 92 ? -6.495 3.961 -7.909 1.00 81.69 92 SER A C 1
ATOM 736 O O . SER A 1 92 ? -7.688 4.155 -8.109 1.00 81.69 92 SER A O 1
ATOM 738 N N . MET A 1 93 ? -5.894 4.347 -6.778 1.00 79.56 93 MET A N 1
ATOM 739 C CA . MET A 1 93 ? -6.592 4.882 -5.605 1.00 79.56 93 MET A CA 1
ATOM 740 C C . MET A 1 93 ? -6.744 6.410 -5.608 1.00 79.56 93 MET A C 1
ATOM 742 O O . MET A 1 93 ? -7.316 6.938 -4.659 1.00 79.56 93 MET A O 1
ATOM 746 N N . MET A 1 94 ? -6.226 7.101 -6.641 1.00 62.00 94 MET A N 1
ATOM 747 C CA . MET A 1 94 ? -6.262 8.558 -6.912 1.00 62.00 94 MET A CA 1
ATOM 748 C C . MET A 1 94 ? -7.107 9.374 -5.911 1.00 62.00 94 MET A C 1
ATOM 750 O O . MET A 1 94 ? -8.271 9.677 -6.153 1.00 62.00 94 MET A O 1
ATOM 754 N N . GLY A 1 95 ? -6.513 9.719 -4.765 1.00 51.97 95 GLY A N 1
ATOM 755 C CA . GLY A 1 95 ? -7.255 10.156 -3.574 1.00 51.97 95 GLY A CA 1
ATOM 756 C C . GLY A 1 95 ? -7.513 11.660 -3.422 1.00 51.97 95 GLY A C 1
ATOM 757 O O . GLY A 1 95 ? -7.657 12.121 -2.290 1.00 51.97 95 GLY A O 1
ATOM 758 N N . ALA A 1 96 ? -7.502 12.465 -4.491 1.00 44.44 96 ALA A N 1
ATOM 759 C CA . ALA A 1 96 ? -7.835 13.891 -4.367 1.00 44.44 96 ALA A CA 1
ATOM 760 C C . ALA A 1 96 ? -8.217 14.565 -5.694 1.00 44.44 96 ALA A C 1
ATOM 762 O O . ALA A 1 96 ? -7.492 14.465 -6.683 1.00 44.44 96 ALA A O 1
ATOM 763 N N . GLY A 1 97 ? -9.285 15.369 -5.660 1.00 50.66 97 GLY A N 1
ATOM 764 C CA . GLY A 1 97 ? -9.744 16.211 -6.772 1.00 50.66 97 GLY A CA 1
ATOM 765 C C . GLY A 1 97 ? -11.093 15.760 -7.341 1.00 50.66 97 GLY A C 1
ATOM 766 O O . GLY A 1 97 ? -11.714 14.864 -6.778 1.00 50.66 97 GLY A O 1
ATOM 767 N N . PRO A 1 98 ? -11.577 16.376 -8.435 1.00 51.28 98 PRO A N 1
ATOM 768 C CA . PRO A 1 98 ? -12.784 15.912 -9.114 1.00 51.28 98 PRO A CA 1
ATOM 769 C C . PRO A 1 98 ? -12.610 14.501 -9.691 1.00 51.28 98 PRO A C 1
ATOM 771 O O . PRO A 1 98 ? -13.597 13.795 -9.791 1.00 51.28 98 PRO A O 1
ATOM 774 N N . ASP A 1 99 ? -11.379 14.064 -9.976 1.00 57.91 99 ASP A N 1
ATOM 775 C CA . ASP A 1 99 ? -11.060 12.859 -10.750 1.00 57.91 99 ASP A CA 1
ATOM 776 C C . ASP A 1 99 ? -10.628 11.672 -9.855 1.00 57.91 99 ASP A C 1
ATOM 778 O O . ASP A 1 99 ? -9.518 11.155 -10.000 1.00 57.91 99 ASP A O 1
ATOM 782 N N . TYR A 1 100 ? -11.472 11.253 -8.904 1.00 63.69 100 TYR A N 1
ATOM 783 C CA . TYR A 1 100 ? -11.186 10.108 -8.021 1.00 63.69 100 TYR A CA 1
ATOM 784 C C . TYR A 1 100 ? -11.979 8.853 -8.402 1.00 63.69 100 TYR A C 1
ATOM 786 O O . TYR A 1 100 ? -13.078 8.937 -8.960 1.00 63.69 100 TYR A O 1
ATOM 794 N N . TRP A 1 101 ? -11.410 7.685 -8.091 1.00 69.88 101 TRP A N 1
ATOM 795 C CA . TRP A 1 101 ? -12.098 6.399 -8.185 1.00 69.88 101 TRP A CA 1
ATOM 796 C C . TRP A 1 101 ? -12.765 6.057 -6.857 1.00 69.88 101 TRP A C 1
ATOM 798 O O . TRP A 1 101 ? -12.193 6.259 -5.787 1.00 69.88 101 TRP A O 1
ATOM 808 N N . THR A 1 102 ? -13.963 5.485 -6.927 1.00 79.94 102 THR A N 1
ATOM 809 C CA . THR A 1 102 ? -14.632 4.887 -5.763 1.00 79.94 102 THR A CA 1
ATOM 810 C C . THR A 1 102 ? -14.528 3.377 -5.838 1.00 79.94 102 THR A C 1
ATOM 812 O O . THR A 1 102 ? -14.495 2.820 -6.933 1.00 79.94 102 THR A O 1
ATOM 815 N N . LEU A 1 103 ? -14.534 2.706 -4.689 1.00 84.62 103 LEU A N 1
ATOM 816 C CA . LEU A 1 103 ? -14.481 1.249 -4.620 1.00 84.62 103 LEU A CA 1
ATOM 817 C C . LEU A 1 103 ? -15.840 0.683 -4.227 1.00 84.62 103 LEU A C 1
ATOM 819 O O . LEU A 1 103 ? -16.450 1.140 -3.262 1.00 84.62 103 LEU A O 1
ATOM 823 N N . GLU A 1 104 ? -16.294 -0.347 -4.934 1.00 86.38 104 GLU A N 1
ATOM 824 C CA . GLU A 1 104 ? -17.408 -1.167 -4.480 1.00 86.38 104 GLU A CA 1
ATOM 825 C C . GLU A 1 104 ? -16.991 -1.880 -3.182 1.00 86.38 104 GLU A C 1
ATOM 827 O O . GLU A 1 104 ? -16.047 -2.674 -3.201 1.00 86.38 104 GLU A O 1
ATOM 832 N N . PRO A 1 105 ? -17.672 -1.652 -2.043 1.00 81.56 105 PRO A N 1
ATOM 833 C CA . PRO A 1 105 ? -17.209 -2.166 -0.753 1.00 81.56 105 PRO A CA 1
ATOM 834 C C . PRO A 1 105 ? -17.138 -3.695 -0.661 1.00 81.56 105 PRO A C 1
ATOM 836 O O . PRO A 1 105 ? -16.461 -4.214 0.225 1.00 81.56 105 PRO A O 1
ATOM 839 N N . GLU A 1 106 ? -17.892 -4.407 -1.501 1.00 82.38 106 GLU A N 1
ATOM 840 C CA . GLU A 1 106 ? -17.986 -5.872 -1.547 1.00 82.38 106 GLU A CA 1
ATOM 841 C C . GLU A 1 106 ? -16.843 -6.498 -2.350 1.00 82.38 106 GLU A C 1
ATOM 843 O O . GLU A 1 106 ? -16.175 -7.414 -1.873 1.00 82.38 106 GLU A O 1
ATOM 848 N N . THR A 1 107 ? -16.608 -5.983 -3.555 1.00 86.25 107 THR A N 1
ATOM 849 C CA . THR A 1 107 ? -15.707 -6.597 -4.538 1.00 86.25 107 THR A CA 1
ATOM 850 C C . THR A 1 107 ? -14.369 -5.877 -4.647 1.00 86.25 107 THR A C 1
ATOM 852 O O . THR A 1 107 ? -13.426 -6.449 -5.175 1.00 86.25 107 THR A O 1
ATOM 855 N N . GLY A 1 108 ? -14.257 -4.638 -4.162 1.00 86.56 108 GLY A N 1
ATOM 856 C CA . GLY A 1 108 ? -13.076 -3.802 -4.374 1.00 86.56 108 GLY A CA 1
ATOM 857 C C . GLY A 1 108 ? -12.958 -3.258 -5.799 1.00 86.56 108 GLY A C 1
ATOM 858 O O . GLY A 1 108 ? -11.935 -2.661 -6.117 1.00 86.56 108 GLY A O 1
ATOM 859 N N . LYS A 1 109 ? -13.982 -3.435 -6.647 1.00 89.44 109 LYS A N 1
ATOM 860 C CA . LYS A 1 109 ? -13.985 -2.918 -8.020 1.00 89.44 109 LYS A CA 1
ATOM 861 C C . LYS A 1 109 ? -14.129 -1.408 -8.060 1.00 89.44 109 LYS A C 1
ATOM 863 O O . LYS A 1 109 ? -14.894 -0.824 -7.290 1.00 89.44 109 LYS A O 1
ATOM 868 N N . HIS A 1 110 ? -13.456 -0.779 -9.009 1.00 87.50 110 HIS A N 1
ATOM 869 C CA . HIS A 1 110 ? -13.546 0.655 -9.232 1.00 87.50 110 HIS A CA 1
ATOM 870 C C . HIS A 1 110 ? -14.887 0.985 -9.929 1.00 87.50 110 HIS A C 1
ATOM 872 O O . HIS A 1 110 ? -15.225 0.389 -10.948 1.00 87.50 110 HIS A O 1
ATOM 878 N N . THR A 1 111 ? -15.700 1.893 -9.366 1.00 79.19 111 THR A N 1
ATOM 879 C CA . THR A 1 111 ? -17.126 2.063 -9.754 1.00 79.19 111 THR A CA 1
ATOM 880 C C . THR A 1 111 ? -17.523 3.449 -10.261 1.00 79.19 111 THR A C 1
ATOM 882 O O . THR A 1 111 ? -18.148 3.544 -11.317 1.00 79.19 111 THR A O 1
ATOM 885 N N . LYS A 1 112 ? -17.220 4.541 -9.545 1.00 67.06 112 LYS A N 1
ATOM 886 C CA . LYS A 1 112 ? -17.513 5.904 -10.021 1.00 67.06 112 LYS A CA 1
ATOM 887 C C . LYS A 1 112 ? -16.298 6.483 -10.720 1.00 67.06 112 LYS A C 1
ATOM 889 O O . LYS A 1 112 ? -15.202 6.532 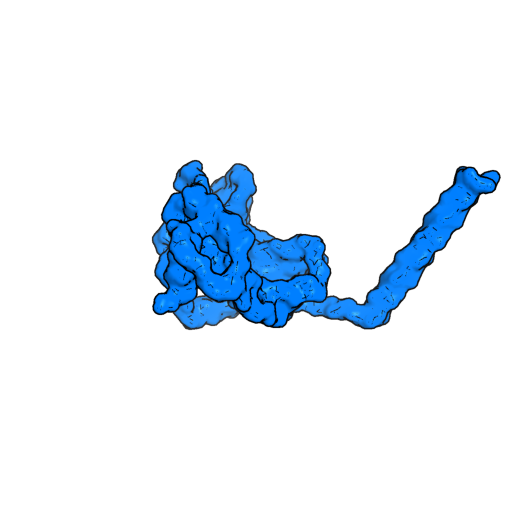-10.170 1.00 67.06 112 LYS A O 1
ATOM 894 N N . VAL A 1 113 ? -16.555 6.942 -11.937 1.00 57.66 113 VAL A N 1
ATOM 895 C CA . VAL A 1 113 ? -15.571 7.456 -12.881 1.00 57.66 113 VAL A CA 1
ATOM 896 C C . VAL A 1 113 ? -15.839 8.940 -13.055 1.00 57.66 113 VAL A C 1
ATOM 898 O O . VAL A 1 113 ? -16.504 9.364 -13.995 1.00 57.66 113 VAL A O 1
ATOM 901 N N . TYR A 1 114 ? -15.373 9.742 -12.106 1.00 54.91 114 TYR A N 1
ATOM 902 C CA . TYR A 1 114 ? -14.969 11.094 -12.487 1.00 54.91 114 TYR A CA 1
ATOM 903 C C . TYR A 1 114 ? -13.505 11.107 -12.950 1.00 54.91 114 TYR A C 1
ATOM 905 O O . TYR A 1 114 ? -13.064 12.047 -13.600 1.00 54.91 114 TYR A O 1
ATOM 913 N N . ALA A 1 115 ? -12.762 10.032 -12.666 1.00 54.69 115 ALA A N 1
ATOM 914 C CA . ALA A 1 115 ? -11.431 9.787 -13.189 1.00 54.69 115 ALA A CA 1
ATOM 915 C C . ALA A 1 115 ? -11.416 9.642 -14.724 1.00 54.69 115 ALA A C 1
ATOM 917 O O . ALA A 1 115 ? -12.385 9.212 -15.346 1.00 54.69 115 ALA A O 1
ATOM 918 N N . LYS A 1 116 ? -10.283 9.976 -15.351 1.00 64.25 116 LYS A N 1
ATOM 919 C CA . LYS A 1 116 ? -9.986 9.590 -16.742 1.00 64.25 116 LYS A CA 1
ATOM 920 C C . LYS A 1 116 ? -9.978 8.059 -16.897 1.00 64.25 116 LYS A C 1
ATOM 922 O O . LYS A 1 116 ? -10.121 7.339 -15.917 1.00 64.2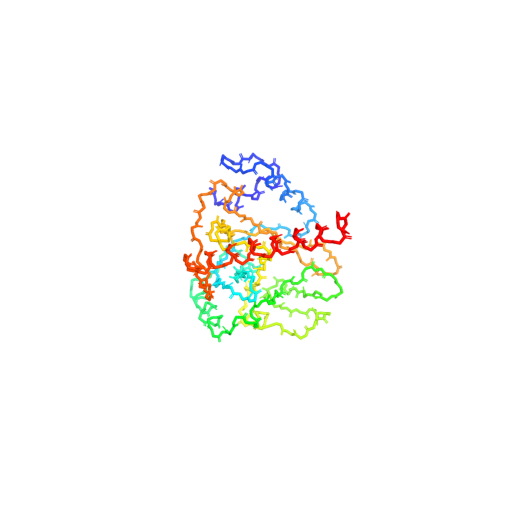5 116 LYS A O 1
ATOM 927 N N . GLU A 1 117 ? -9.815 7.595 -18.139 1.00 76.56 117 GLU A N 1
ATOM 928 C CA . GLU A 1 117 ? -9.712 6.182 -18.537 1.00 76.56 117 GLU A CA 1
ATOM 929 C C . GLU A 1 117 ? -9.070 5.273 -17.464 1.00 76.56 117 GLU A C 1
ATOM 931 O O . GLU A 1 117 ? -8.079 5.682 -16.847 1.00 76.56 117 GLU A O 1
ATOM 936 N N . PRO A 1 118 ? -9.596 4.045 -17.259 1.00 81.94 118 PRO A N 1
ATOM 937 C CA . PRO A 1 118 ? -9.023 3.069 -16.336 1.00 81.94 118 PRO A CA 1
ATOM 938 C C . PRO A 1 118 ? -7.502 2.974 -16.466 1.00 81.94 118 PRO A C 1
ATOM 940 O O . PRO A 1 118 ? -6.963 2.874 -17.571 1.00 81.94 118 PRO A O 1
ATOM 943 N N . THR A 1 119 ? -6.799 2.990 -15.335 1.00 87.38 119 THR A N 1
ATOM 944 C CA . THR A 1 119 ? -5.355 2.756 -15.345 1.00 87.38 119 THR A CA 1
ATOM 945 C C . THR A 1 119 ? -5.095 1.268 -15.556 1.00 87.38 119 THR A C 1
ATOM 947 O O . THR A 1 119 ? -5.927 0.419 -15.234 1.00 87.38 119 THR A O 1
ATOM 950 N N . ALA A 1 120 ? -3.908 0.911 -16.051 1.00 91.00 120 ALA A N 1
ATOM 951 C CA . ALA A 1 120 ? -3.544 -0.500 -16.189 1.00 91.00 120 ALA A CA 1
ATOM 952 C C . ALA A 1 120 ? -3.639 -1.251 -14.845 1.00 91.00 120 ALA A C 1
ATOM 954 O O . ALA A 1 120 ? -4.041 -2.411 -14.803 1.00 91.00 120 ALA A O 1
ATOM 955 N N . ILE A 1 121 ? -3.321 -0.570 -13.738 1.00 92.88 121 ILE A N 1
ATOM 956 C CA . ILE A 1 121 ? -3.417 -1.131 -12.389 1.00 92.88 121 ILE A CA 1
ATOM 957 C C . ILE A 1 121 ? -4.872 -1.283 -11.940 1.00 92.88 121 ILE A C 1
ATOM 959 O O . ILE A 1 121 ? -5.197 -2.330 -11.386 1.00 92.88 121 ILE A O 1
ATOM 963 N N . SER A 1 122 ? -5.758 -0.315 -12.212 1.00 90.19 122 SER A N 1
ATOM 964 C CA . SER A 1 122 ? -7.178 -0.459 -11.861 1.00 90.19 122 SER A CA 1
ATOM 965 C C . SER A 1 122 ? -7.831 -1.595 -12.651 1.00 90.19 122 SER A C 1
ATOM 967 O O . SER A 1 122 ? -8.541 -2.404 -12.068 1.00 90.19 122 SER A O 1
ATOM 969 N N . MET A 1 123 ? -7.499 -1.746 -13.940 1.00 91.38 123 MET A N 1
ATOM 970 C CA . MET A 1 123 ? -7.991 -2.857 -14.766 1.00 91.38 123 MET A CA 1
ATOM 971 C C . MET A 1 123 ? -7.552 -4.228 -14.241 1.00 91.38 123 MET A C 1
ATOM 973 O O . MET A 1 123 ? -8.355 -5.159 -14.223 1.00 91.38 123 MET A O 1
ATOM 977 N N . ILE A 1 124 ? -6.291 -4.370 -13.812 1.00 94.50 124 ILE A N 1
ATOM 978 C CA . ILE A 1 124 ? -5.829 -5.612 -13.175 1.00 94.50 124 ILE A CA 1
ATOM 979 C C . ILE A 1 124 ? -6.538 -5.803 -11.834 1.00 94.50 124 ILE A C 1
ATOM 981 O O . ILE A 1 124 ? -6.985 -6.907 -11.553 1.00 94.50 124 ILE A O 1
ATOM 985 N N . SER A 1 125 ? -6.665 -4.750 -11.022 1.00 94.00 125 SER A N 1
ATOM 986 C CA . SER A 1 125 ? -7.358 -4.810 -9.731 1.00 94.00 125 SER A CA 1
ATOM 987 C C . SER A 1 125 ? -8.790 -5.320 -9.878 1.00 94.00 125 SER A C 1
ATOM 989 O O . SER A 1 125 ? -9.184 -6.228 -9.157 1.00 94.00 125 SER A O 1
ATOM 991 N N . ASP A 1 126 ? -9.540 -4.800 -10.850 1.00 93.00 126 ASP A N 1
ATOM 992 C CA . ASP A 1 126 ? -10.945 -5.152 -11.076 1.00 93.00 126 ASP A CA 1
ATOM 993 C C . ASP A 1 126 ? -11.147 -6.605 -11.538 1.00 93.00 126 ASP A C 1
ATOM 995 O O . ASP A 1 126 ? -12.268 -7.118 -11.490 1.00 93.00 126 ASP A O 1
ATOM 999 N N . ALA A 1 127 ? -10.077 -7.284 -11.966 1.00 94.56 127 ALA A N 1
ATOM 1000 C CA . ALA A 1 127 ? -10.097 -8.704 -12.307 1.00 94.56 127 ALA A CA 1
ATOM 1001 C C . ALA A 1 127 ? -9.992 -9.630 -11.077 1.00 94.56 127 ALA A C 1
ATOM 1003 O O . ALA A 1 127 ? -10.235 -10.830 -11.208 1.00 94.56 127 ALA A O 1
ATOM 1004 N N . PHE A 1 128 ? -9.645 -9.102 -9.896 1.00 94.19 128 PHE A N 1
ATOM 1005 C CA . PHE A 1 128 ? -9.504 -9.868 -8.656 1.00 94.19 128 PHE A CA 1
ATOM 1006 C C . PHE A 1 128 ? -10.543 -9.433 -7.618 1.00 94.19 128 PHE A C 1
ATOM 1008 O O . PHE A 1 128 ? -10.320 -8.508 -6.839 1.00 94.19 128 PHE A O 1
ATOM 1015 N N . ASP A 1 129 ? -11.669 -10.148 -7.564 1.00 91.88 129 ASP A N 1
ATOM 1016 C CA . ASP A 1 129 ? -12.714 -9.884 -6.572 1.00 91.88 129 ASP A CA 1
ATOM 1017 C C . ASP A 1 129 ? -12.161 -9.942 -5.137 1.00 91.88 129 ASP A C 1
ATOM 1019 O O . ASP A 1 129 ? -11.473 -10.880 -4.729 1.00 91.88 129 ASP A O 1
ATOM 1023 N N . GLY A 1 130 ? -12.496 -8.924 -4.350 1.00 92.12 130 GLY A N 1
ATOM 1024 C CA . GLY A 1 130 ? -12.103 -8.797 -2.953 1.00 92.12 130 GLY A CA 1
ATOM 1025 C C . GLY A 1 130 ? -10.703 -8.215 -2.737 1.00 92.12 130 GLY A C 1
ATOM 1026 O O . GLY A 1 130 ? -10.288 -8.081 -1.583 1.00 92.12 130 GLY A O 1
ATOM 1027 N N . VAL A 1 131 ? -9.973 -7.848 -3.796 1.00 94.38 131 VAL A N 1
ATOM 1028 C CA . VAL A 1 131 ? -8.610 -7.311 -3.708 1.00 94.38 131 VAL A CA 1
ATOM 1029 C C . VAL A 1 131 ? -8.515 -5.962 -4.405 1.00 94.38 131 VAL A C 1
ATOM 1031 O O . VAL A 1 131 ? -8.993 -5.774 -5.516 1.00 94.38 131 VAL A O 1
ATOM 1034 N N . VAL A 1 132 ? -7.832 -5.027 -3.754 1.00 94.31 132 VAL A N 1
ATOM 1035 C CA . VAL A 1 132 ? -7.468 -3.740 -4.340 1.00 94.31 132 VAL A CA 1
ATOM 1036 C C . VAL A 1 132 ? -5.971 -3.725 -4.590 1.00 94.31 132 VAL A C 1
ATOM 1038 O O . VAL A 1 132 ? -5.185 -3.993 -3.680 1.00 94.31 132 VAL A O 1
ATOM 1041 N N . ILE A 1 133 ? -5.578 -3.401 -5.817 1.00 95.38 133 ILE A N 1
ATOM 1042 C CA . ILE A 1 133 ? -4.188 -3.231 -6.240 1.00 95.38 133 ILE A CA 1
ATOM 1043 C C . ILE A 1 133 ? -3.977 -1.759 -6.558 1.00 95.38 133 ILE A C 1
ATOM 1045 O O . ILE A 1 133 ? -4.792 -1.168 -7.265 1.00 95.38 133 ILE A O 1
ATOM 1049 N N . TYR A 1 134 ? -2.889 -1.178 -6.058 1.00 93.94 134 TYR A N 1
ATOM 1050 C CA . TYR A 1 134 ? -2.592 0.244 -6.214 1.00 93.94 134 TYR A CA 1
ATOM 1051 C C . TYR A 1 134 ? -1.097 0.517 -6.360 1.00 93.94 134 TYR A C 1
ATOM 1053 O O . TYR A 1 134 ? -0.261 -0.303 -5.966 1.00 93.94 134 TYR A O 1
ATOM 1061 N N . THR A 1 135 ? -0.760 1.682 -6.916 1.00 93.50 135 THR A N 1
ATOM 1062 C CA . THR A 1 135 ? 0.630 2.124 -7.078 1.00 93.50 135 THR A CA 1
ATOM 1063 C C . THR A 1 135 ? 0.910 3.291 -6.156 1.00 93.50 135 THR A C 1
ATOM 1065 O O . THR A 1 135 ? 0.283 4.339 -6.256 1.00 93.50 135 THR A O 1
ATOM 1068 N N . LEU A 1 136 ? 1.932 3.151 -5.317 1.00 91.62 136 LEU A N 1
ATOM 1069 C CA . LEU A 1 136 ? 2.454 4.238 -4.504 1.00 91.62 136 LEU A CA 1
ATOM 1070 C C . LEU A 1 136 ? 3.691 4.855 -5.179 1.00 91.62 136 LEU A C 1
ATOM 1072 O O . LEU A 1 136 ? 4.723 4.181 -5.274 1.00 91.62 136 LEU A O 1
ATOM 1076 N N . PRO A 1 137 ? 3.627 6.119 -5.638 1.00 89.06 137 PRO A N 1
ATOM 1077 C CA . PRO A 1 137 ? 4.785 6.802 -6.191 1.00 89.06 137 PRO A CA 1
ATOM 1078 C C . PRO A 1 137 ? 5.683 7.408 -5.104 1.00 89.06 137 PRO A C 1
ATOM 1080 O O . PRO A 1 137 ? 5.229 7.917 -4.076 1.00 89.06 137 PRO A O 1
ATOM 1083 N N . GLU A 1 138 ? 6.985 7.428 -5.371 1.00 85.19 138 GLU A N 1
ATOM 1084 C CA . GLU A 1 138 ? 8.026 7.940 -4.483 1.00 85.19 138 GLU A CA 1
ATOM 1085 C C . GLU A 1 138 ? 8.897 8.970 -5.217 1.00 85.19 138 GLU A C 1
ATOM 1087 O O . GLU A 1 138 ? 10.042 8.718 -5.593 1.00 85.19 138 GLU A O 1
ATOM 1092 N N . TYR A 1 139 ? 8.336 10.163 -5.419 1.00 83.69 139 TYR A N 1
ATOM 1093 C CA . TYR A 1 139 ? 8.987 11.246 -6.158 1.00 83.69 139 TYR A CA 1
ATOM 1094 C C . TYR A 1 139 ? 10.162 11.882 -5.399 1.00 83.69 139 TYR A C 1
ATOM 1096 O O . TYR A 1 139 ? 10.090 12.116 -4.189 1.00 83.69 139 TYR A O 1
ATOM 1104 N N . GLY A 1 140 ? 11.230 12.226 -6.129 1.00 78.38 140 GLY A N 1
ATOM 1105 C CA . GLY A 1 140 ? 12.345 13.037 -5.620 1.00 78.38 140 GLY A CA 1
ATOM 1106 C C . GLY A 1 140 ? 13.219 12.351 -4.561 1.00 78.38 140 GLY A C 1
ATOM 1107 O O . GLY A 1 140 ? 13.893 13.021 -3.774 1.00 78.38 140 GLY A O 1
ATOM 1108 N N . VAL A 1 141 ? 13.200 11.019 -4.501 1.00 81.06 141 VAL A N 1
ATOM 1109 C CA . VAL A 1 141 ? 13.995 10.219 -3.560 1.00 81.06 141 VAL A CA 1
ATOM 1110 C C . VAL A 1 141 ? 15.207 9.653 -4.294 1.00 81.06 141 VAL A C 1
ATOM 1112 O O . VAL A 1 141 ? 15.070 9.139 -5.393 1.00 81.06 141 VAL A O 1
ATOM 1115 N N . SER A 1 142 ? 16.405 9.714 -3.702 1.00 80.69 142 SER A N 1
ATOM 1116 C CA . SER A 1 142 ? 17.573 9.035 -4.283 1.00 80.69 142 SER A CA 1
ATOM 1117 C C . SER A 1 142 ? 17.482 7.522 -4.094 1.00 80.69 142 SER A C 1
ATOM 1119 O O . SER A 1 142 ? 16.939 7.073 -3.085 1.00 80.69 142 SER A O 1
ATOM 1121 N N . TYR A 1 143 ? 18.101 6.728 -4.975 1.00 79.50 143 TYR A N 1
ATOM 1122 C CA . TYR A 1 143 ? 18.093 5.264 -4.846 1.00 79.50 143 TYR A CA 1
ATOM 1123 C C . TYR A 1 143 ? 18.559 4.784 -3.471 1.00 79.50 143 TYR A C 1
ATOM 1125 O O . TYR A 1 143 ? 17.874 4.000 -2.833 1.00 79.50 143 TYR A O 1
ATOM 1133 N N . LYS A 1 144 ? 19.670 5.318 -2.943 1.00 78.44 144 LYS A N 1
ATOM 1134 C CA . LYS A 1 144 ? 20.154 4.957 -1.599 1.00 78.44 144 LYS A CA 1
ATOM 1135 C C . LYS A 1 144 ? 19.094 5.186 -0.517 1.00 78.44 144 LYS A C 1
ATOM 1137 O O . LYS A 1 144 ? 19.010 4.414 0.428 1.00 78.44 144 LYS A O 1
ATOM 1142 N N . LYS A 1 145 ? 18.293 6.250 -0.635 1.00 80.19 145 LYS A N 1
ATOM 1143 C CA . LYS A 1 145 ? 17.185 6.507 0.292 1.00 80.19 145 LYS A CA 1
ATOM 1144 C C . LYS A 1 145 ? 15.988 5.600 0.008 1.00 80.19 145 LYS A C 1
ATOM 1146 O O . LYS A 1 145 ? 15.351 5.194 0.966 1.00 80.19 145 LYS A O 1
ATOM 1151 N N . ALA A 1 146 ? 15.690 5.296 -1.253 1.00 79.69 146 ALA A N 1
ATOM 1152 C CA . ALA A 1 146 ? 14.589 4.423 -1.656 1.00 79.69 146 ALA A CA 1
ATOM 1153 C C . ALA A 1 146 ? 14.841 2.952 -1.278 1.00 79.69 146 ALA A C 1
ATOM 1155 O O . ALA A 1 146 ? 13.963 2.308 -0.723 1.00 79.69 146 ALA A O 1
ATOM 1156 N N . ALA A 1 147 ? 16.051 2.436 -1.494 1.00 76.31 147 ALA A N 1
ATOM 1157 C CA . ALA A 1 147 ? 16.442 1.063 -1.169 1.00 76.31 147 ALA A CA 1
ATOM 1158 C C . ALA A 1 147 ? 16.533 0.801 0.344 1.00 76.31 147 ALA A C 1
ATOM 1160 O O . ALA A 1 147 ? 16.303 -0.315 0.801 1.00 76.31 147 ALA A O 1
ATOM 1161 N N . LEU A 1 148 ? 16.836 1.844 1.126 1.00 74.06 148 LEU A N 1
ATOM 1162 C CA . LEU A 1 148 ? 16.839 1.812 2.593 1.00 74.06 148 LEU A CA 1
ATOM 1163 C C . LEU A 1 148 ? 15.480 2.198 3.204 1.00 74.06 148 LEU A C 1
ATOM 1165 O O . LEU A 1 148 ? 15.399 2.434 4.413 1.00 74.06 148 LEU A O 1
ATOM 1169 N N . ARG A 1 149 ? 14.415 2.324 2.398 1.00 73.88 149 ARG A N 1
ATOM 1170 C CA . ARG A 1 149 ? 13.072 2.544 2.942 1.00 73.88 149 ARG A CA 1
ATOM 1171 C C . ARG A 1 149 ? 12.529 1.272 3.566 1.00 73.88 149 ARG A C 1
ATOM 1173 O O . ARG A 1 149 ? 12.802 0.158 3.147 1.00 73.88 149 ARG A O 1
ATOM 1180 N N . GLN A 1 150 ? 11.713 1.493 4.580 1.00 80.88 150 GLN A N 1
ATOM 1181 C CA . GLN A 1 150 ? 10.935 0.464 5.238 1.00 80.88 150 GLN A CA 1
ATOM 1182 C C . GLN A 1 150 ? 9.754 0.042 4.382 1.00 80.88 150 GLN A C 1
ATOM 1184 O O . GLN A 1 150 ? 9.100 0.892 3.771 1.00 80.88 150 GLN A O 1
ATOM 1189 N N . ASP A 1 151 ? 9.462 -1.257 4.399 1.00 89.25 151 ASP A N 1
ATOM 1190 C CA . ASP A 1 151 ? 8.266 -1.768 3.750 1.00 89.25 151 ASP A CA 1
ATOM 1191 C C . ASP A 1 151 ? 7.002 -1.216 4.424 1.00 89.25 151 ASP A C 1
ATOM 1193 O O . ASP A 1 151 ? 7.029 -0.719 5.558 1.00 89.25 151 ASP A O 1
ATOM 1197 N N . ILE A 1 152 ? 5.884 -1.330 3.716 1.00 93.12 152 ILE A N 1
ATOM 1198 C CA . ILE A 1 152 ? 4.549 -0.919 4.138 1.00 93.12 152 ILE A CA 1
ATOM 1199 C C . ILE A 1 152 ? 3.729 -2.198 4.348 1.00 93.12 152 ILE A C 1
ATOM 1201 O O . ILE A 1 152 ? 2.976 -2.591 3.457 1.00 93.12 152 ILE A O 1
ATOM 1205 N N . PRO A 1 153 ? 3.899 -2.893 5.488 1.00 93.94 153 PRO A N 1
ATOM 1206 C CA . PRO A 1 153 ? 3.205 -4.151 5.762 1.00 93.94 153 PRO A CA 1
ATOM 1207 C C . PRO A 1 153 ? 1.717 -3.964 6.069 1.00 93.94 153 PRO A C 1
ATOM 1209 O O . PRO A 1 153 ? 0.953 -4.926 5.991 1.00 93.94 153 PRO A O 1
ATOM 1212 N N . TYR A 1 154 ? 1.302 -2.748 6.436 1.00 95.12 154 TYR A N 1
ATOM 1213 C CA . TYR A 1 154 ? -0.086 -2.433 6.754 1.00 95.12 154 TYR A CA 1
ATOM 1214 C C . TYR A 1 154 ? -0.482 -1.073 6.194 1.00 95.12 154 TYR A C 1
ATOM 1216 O O . TYR A 1 154 ? 0.352 -0.194 5.966 1.00 95.12 154 TYR A O 1
ATOM 1224 N N . VAL A 1 155 ? -1.781 -0.894 6.011 1.00 94.25 155 VAL A N 1
ATOM 1225 C CA . VAL A 1 155 ? -2.393 0.371 5.620 1.00 94.25 155 VAL A CA 1
ATOM 1226 C C . VAL A 1 155 ? -3.579 0.655 6.531 1.00 94.25 155 VAL A C 1
ATOM 1228 O O . VAL A 1 155 ? -4.315 -0.254 6.911 1.00 94.25 155 VAL A O 1
ATOM 1231 N N . LEU A 1 156 ? -3.761 1.919 6.896 1.00 94.25 156 LEU A N 1
ATOM 1232 C CA . LEU A 1 156 ? -5.025 2.416 7.423 1.00 94.25 156 LEU A CA 1
ATOM 1233 C C . LEU A 1 156 ? -5.895 2.793 6.228 1.00 94.25 156 LEU A C 1
ATOM 1235 O O . LEU A 1 156 ? -5.483 3.604 5.404 1.00 94.25 156 LEU A O 1
ATOM 1239 N N . PHE A 1 157 ? -7.080 2.210 6.152 1.00 91.75 157 PHE A N 1
ATOM 1240 C CA . PHE A 1 157 ? -8.031 2.415 5.073 1.00 91.75 157 PHE A CA 1
ATOM 1241 C C . PHE A 1 157 ? -9.397 2.783 5.643 1.00 91.75 157 PHE A C 1
ATOM 1243 O O . PHE A 1 157 ? -9.831 2.202 6.639 1.00 91.75 157 PHE A O 1
ATOM 1250 N N . GLY A 1 158 ? -10.085 3.729 5.015 1.00 89.88 158 GLY A N 1
ATOM 1251 C CA . GLY A 1 158 ? -11.434 4.117 5.409 1.00 89.88 158 GLY A CA 1
ATOM 1252 C C . GLY A 1 158 ? -12.030 5.155 4.470 1.00 89.88 158 GLY A C 1
ATOM 1253 O O . GLY A 1 158 ? -11.374 5.624 3.542 1.00 89.88 158 GLY A O 1
ATOM 1254 N N . LYS A 1 159 ? -13.289 5.505 4.711 1.00 87.12 159 LYS A N 1
ATOM 1255 C CA . LYS A 1 159 ? -14.009 6.531 3.960 1.00 87.12 159 LYS A CA 1
ATOM 1256 C C . LYS A 1 159 ? -13.744 7.898 4.578 1.00 87.12 159 LYS A C 1
ATOM 1258 O O . LYS A 1 159 ? -13.906 8.090 5.779 1.00 87.12 159 LYS A O 1
ATOM 1263 N N . LYS A 1 160 ? -13.337 8.855 3.759 1.00 85.06 160 LYS A N 1
ATOM 1264 C CA . LYS A 1 160 ? -13.041 10.234 4.152 1.00 85.06 160 LYS A CA 1
ATOM 1265 C C . LYS A 1 160 ? -14.231 11.166 3.941 1.00 85.06 160 LYS A C 1
ATOM 1267 O O . LYS A 1 160 ? -14.423 12.092 4.725 1.00 85.06 160 LYS A O 1
ATOM 1272 N N . GLY A 1 161 ? -15.022 10.934 2.894 1.00 76.94 161 GLY A N 1
ATOM 1273 C CA . GLY A 1 161 ? -16.124 11.811 2.515 1.00 76.94 161 GLY A CA 1
ATOM 1274 C C . GLY A 1 161 ? -17.199 11.104 1.699 1.00 76.94 161 GLY A C 1
ATOM 1275 O O . GLY A 1 161 ? -16.928 10.151 0.972 1.00 76.94 161 GLY A O 1
ATOM 1276 N N . GLU A 1 162 ? -18.429 11.592 1.831 1.00 65.75 162 GLU A N 1
ATOM 1277 C CA . GLU A 1 162 ? -19.575 11.131 1.050 1.00 65.75 162 GLU A CA 1
ATOM 1278 C C . GLU A 1 162 ? -19.521 11.688 -0.391 1.00 65.75 162 GLU A C 1
ATOM 1280 O O . GLU A 1 162 ? -19.096 12.828 -0.596 1.00 65.75 162 GLU A O 1
ATOM 1285 N N . PRO A 1 163 ? -20.008 10.939 -1.397 1.00 61.84 163 PRO A N 1
ATOM 1286 C CA . PRO A 1 163 ? -20.656 9.641 -1.239 1.00 61.84 163 PRO A CA 1
ATOM 1287 C C . PRO A 1 163 ? -19.680 8.466 -1.049 1.00 61.84 163 PRO A C 1
ATOM 1289 O O . PRO A 1 163 ? -20.054 7.521 -0.376 1.00 61.84 163 PRO A O 1
ATOM 1292 N N . ASP A 1 164 ? -18.445 8.499 -1.576 1.00 68.38 164 ASP A N 1
ATOM 1293 C CA . ASP A 1 164 ? -17.559 7.314 -1.558 1.00 68.38 164 ASP A CA 1
ATOM 1294 C C . ASP A 1 164 ? -16.046 7.641 -1.714 1.00 68.38 164 ASP A C 1
ATOM 1296 O O . ASP A 1 164 ? -15.309 6.908 -2.377 1.00 68.38 164 ASP A O 1
ATOM 1300 N N . GLU A 1 165 ? -15.547 8.750 -1.151 1.00 78.06 165 GLU A N 1
ATOM 1301 C CA . GLU A 1 165 ? -14.106 9.073 -1.184 1.00 78.06 165 GLU A CA 1
ATOM 1302 C C . GLU A 1 165 ? -13.359 8.199 -0.166 1.00 78.06 165 GLU A C 1
ATOM 1304 O O . GLU A 1 165 ? -13.482 8.397 1.046 1.00 78.06 165 GLU A O 1
ATOM 1309 N N . PHE A 1 166 ? -12.586 7.223 -0.645 1.00 83.44 166 PHE A N 1
ATOM 1310 C CA . PHE A 1 166 ? -11.722 6.401 0.200 1.00 83.44 166 PHE A CA 1
ATOM 1311 C C . PHE A 1 166 ? -10.340 7.030 0.359 1.00 83.44 166 PHE A C 1
ATOM 1313 O O . PHE A 1 166 ? -9.789 7.613 -0.572 1.00 83.44 166 PHE A O 1
ATOM 1320 N N . GLU A 1 167 ? -9.752 6.862 1.538 1.00 87.06 167 GLU A N 1
ATOM 1321 C CA . GLU A 1 167 ? -8.393 7.298 1.829 1.00 87.06 167 GLU A CA 1
ATOM 1322 C C . GLU A 1 167 ? -7.572 6.134 2.381 1.00 87.06 167 GLU A C 1
ATOM 1324 O O . GLU A 1 167 ? -8.056 5.291 3.145 1.00 87.06 167 GLU A O 1
ATOM 1329 N N . LEU A 1 168 ? -6.306 6.098 1.969 1.00 89.69 168 LEU A N 1
ATOM 1330 C CA . LEU A 1 168 ? -5.336 5.100 2.381 1.00 89.69 168 LEU A CA 1
ATOM 1331 C C . LEU A 1 168 ? -4.103 5.792 2.961 1.00 89.69 168 LEU A C 1
ATOM 1333 O O . LEU A 1 168 ? -3.483 6.655 2.338 1.00 89.69 168 LEU A O 1
ATOM 1337 N N . HIS A 1 169 ? -3.709 5.368 4.156 1.00 92.69 169 HIS A N 1
ATOM 1338 C CA . HIS A 1 169 ? -2.507 5.829 4.833 1.00 92.69 169 HIS A CA 1
ATOM 1339 C C . HIS A 1 169 ? -1.538 4.661 5.053 1.00 92.69 169 HIS A C 1
ATOM 1341 O O . HIS A 1 169 ? -1.835 3.757 5.838 1.00 92.69 169 HIS A O 1
ATOM 1347 N N . PRO A 1 170 ? -0.362 4.676 4.402 1.00 93.00 170 PRO A N 1
ATOM 1348 C CA . PRO A 1 170 ? 0.682 3.683 4.625 1.00 93.00 170 PRO A CA 1
ATOM 1349 C C . PRO A 1 170 ? 1.160 3.645 6.080 1.00 93.00 170 PRO A C 1
ATOM 1351 O O . PRO A 1 170 ? 1.456 4.694 6.655 1.00 93.00 170 PRO A O 1
ATOM 1354 N N . ILE A 1 171 ? 1.309 2.441 6.635 1.00 95.00 171 ILE A N 1
ATOM 1355 C CA . ILE A 1 171 ? 1.941 2.190 7.935 1.00 95.00 171 ILE A CA 1
ATOM 1356 C C . ILE A 1 171 ? 3.251 1.450 7.671 1.00 95.00 171 ILE A C 1
ATOM 1358 O O . ILE A 1 171 ? 3.258 0.297 7.235 1.00 95.00 171 ILE A O 1
ATOM 1362 N N . LYS A 1 172 ? 4.374 2.129 7.898 1.00 93.38 172 LYS A N 1
ATOM 1363 C CA . LYS A 1 172 ? 5.710 1.613 7.581 1.00 93.38 172 LYS A CA 1
ATOM 1364 C C . LYS A 1 172 ? 6.250 0.755 8.714 1.00 93.38 172 LYS A C 1
ATOM 1366 O O . LYS A 1 172 ? 5.905 0.958 9.875 1.00 93.38 172 LYS A O 1
ATOM 1371 N N . GLN A 1 173 ? 7.208 -0.117 8.408 1.00 93.25 173 GLN A N 1
ATOM 1372 C CA . GLN A 1 173 ? 7.954 -0.855 9.434 1.00 93.25 173 GLN A CA 1
ATOM 1373 C C . GLN A 1 173 ? 8.583 0.073 10.496 1.00 93.25 173 GLN A C 1
ATOM 1375 O O . GLN A 1 173 ? 8.535 -0.276 11.672 1.00 93.25 173 GLN A O 1
ATOM 1380 N N . SER A 1 174 ? 9.068 1.279 10.139 1.00 92.00 174 SER A N 1
ATOM 1381 C CA . SER A 1 174 ? 9.548 2.274 11.132 1.00 92.00 174 SER A CA 1
ATOM 1382 C C . SER A 1 174 ? 8.523 2.603 12.186 1.00 92.00 174 SER A C 1
ATOM 1384 O O . SER A 1 174 ? 8.872 2.842 13.339 1.00 92.00 174 SER A O 1
ATOM 1386 N N . ASP A 1 175 ? 7.274 2.736 11.753 1.00 94.50 175 ASP A N 1
ATOM 1387 C CA . ASP A 1 175 ? 6.206 3.270 12.583 1.00 94.50 175 ASP A CA 1
ATOM 1388 C C . ASP A 1 175 ? 5.881 2.258 13.686 1.00 94.50 175 ASP A C 1
ATOM 1390 O O . ASP A 1 175 ? 5.476 2.633 14.783 1.00 94.50 175 ASP A O 1
ATOM 1394 N N . LEU A 1 176 ? 6.173 0.987 13.402 1.00 94.50 176 LEU A N 1
ATOM 1395 C CA . LEU A 1 176 ? 5.992 -0.176 14.256 1.00 94.50 176 LEU A CA 1
ATOM 1396 C C . LEU A 1 176 ? 7.285 -0.610 14.970 1.00 94.50 176 LEU A C 1
ATOM 1398 O O . LEU A 1 176 ? 7.301 -1.657 15.610 1.00 94.50 176 LEU A O 1
ATOM 1402 N N . GLY A 1 177 ? 8.386 0.140 14.836 1.00 91.38 177 GLY A N 1
ATOM 1403 C CA . GLY A 1 177 ? 9.679 -0.237 15.424 1.00 91.38 177 GLY A CA 1
ATOM 1404 C C . GLY A 1 177 ? 10.318 -1.483 14.806 1.00 91.38 177 GLY A C 1
ATOM 1405 O O . GLY A 1 177 ? 11.223 -2.071 15.394 1.00 91.38 177 GLY A O 1
ATOM 1406 N N . LEU A 1 178 ? 9.850 -1.904 13.631 1.00 89.50 178 LEU A N 1
ATOM 1407 C CA . LEU A 1 178 ? 10.369 -3.064 12.920 1.00 89.50 178 LEU A CA 1
ATOM 1408 C C . LEU A 1 178 ? 11.665 -2.703 12.171 1.00 89.50 178 LEU A C 1
ATOM 1410 O O . LEU A 1 178 ? 11.828 -1.559 11.721 1.00 89.50 178 LEU A O 1
ATOM 1414 N N . PRO A 1 179 ? 12.596 -3.664 12.016 1.00 85.06 179 PRO A N 1
ATOM 1415 C CA . PRO A 1 179 ? 13.838 -3.430 11.293 1.00 85.06 179 PRO A CA 1
ATOM 1416 C C . PRO A 1 179 ? 13.552 -3.037 9.842 1.00 85.06 179 PRO A C 1
ATOM 1418 O O . PRO A 1 179 ? 12.589 -3.505 9.235 1.00 85.06 179 PRO A O 1
ATOM 1421 N N . ALA A 1 180 ? 14.407 -2.181 9.284 1.00 81.06 180 ALA A N 1
ATOM 1422 C CA . ALA A 1 180 ? 14.327 -1.844 7.871 1.00 81.06 180 ALA A CA 1
ATOM 1423 C C . ALA A 1 180 ? 14.633 -3.085 7.023 1.00 81.06 180 ALA A C 1
ATOM 1425 O O . ALA A 1 180 ? 15.653 -3.745 7.223 1.00 81.06 180 ALA A O 1
ATOM 1426 N N . SER A 1 181 ? 13.755 -3.386 6.072 1.00 78.94 181 SER A N 1
ATOM 1427 C CA . SER A 1 181 ? 14.039 -4.322 4.990 1.00 78.94 181 SER A CA 1
ATOM 1428 C C . SER A 1 181 ? 14.830 -3.628 3.888 1.00 78.94 181 SER A C 1
ATOM 1430 O O . SER A 1 181 ? 14.497 -2.506 3.515 1.00 78.94 181 SER A O 1
ATOM 1432 N N . GLU A 1 182 ? 15.822 -4.305 3.319 1.00 77.38 182 GLU A N 1
ATOM 1433 C CA . GLU A 1 182 ? 16.416 -3.858 2.062 1.00 77.38 182 GLU A CA 1
ATOM 1434 C C . GLU A 1 182 ? 15.418 -4.095 0.923 1.00 77.38 182 GLU A C 1
ATOM 1436 O O . GLU A 1 182 ? 14.900 -5.201 0.751 1.00 77.38 182 GLU A O 1
ATOM 1441 N N . ILE A 1 183 ? 15.112 -3.037 0.174 1.00 84.12 183 ILE A N 1
ATOM 1442 C CA . ILE A 1 183 ? 14.155 -3.071 -0.929 1.00 84.12 183 ILE A CA 1
ATOM 1443 C C . ILE A 1 183 ? 14.907 -2.893 -2.246 1.00 84.12 183 ILE A C 1
ATOM 1445 O O . ILE A 1 183 ? 15.635 -1.920 -2.435 1.00 84.12 183 ILE A O 1
ATOM 1449 N N . THR A 1 184 ? 14.685 -3.805 -3.191 1.00 83.69 184 THR A N 1
ATOM 1450 C CA . THR A 1 184 ? 15.218 -3.697 -4.553 1.00 83.69 184 THR A CA 1
ATOM 1451 C C . THR A 1 184 ? 14.158 -3.142 -5.500 1.00 83.69 184 THR A C 1
ATOM 1453 O O . THR A 1 184 ? 13.003 -3.568 -5.461 1.00 83.69 184 THR A O 1
ATOM 1456 N N . TYR A 1 185 ? 14.565 -2.205 -6.359 1.00 87.62 185 TYR A N 1
ATOM 1457 C CA . TYR A 1 185 ? 13.734 -1.650 -7.426 1.00 87.62 185 TYR A CA 1
ATOM 1458 C C . TYR A 1 185 ? 14.219 -2.165 -8.777 1.00 87.62 185 TYR A C 1
ATOM 1460 O O . TYR A 1 185 ? 15.382 -1.985 -9.139 1.00 87.62 185 TYR A O 1
ATOM 1468 N N . GLU A 1 186 ? 13.321 -2.792 -9.531 1.00 90.50 186 GLU A N 1
ATOM 1469 C CA . GLU A 1 186 ? 13.591 -3.216 -10.901 1.00 90.50 186 GLU A CA 1
ATOM 1470 C C . GLU A 1 186 ? 13.822 -2.006 -11.818 1.00 90.50 186 GLU A C 1
ATOM 1472 O O . GLU A 1 186 ? 13.290 -0.920 -11.591 1.00 90.50 186 GLU A O 1
ATOM 1477 N N . GLY A 1 187 ? 14.625 -2.181 -12.868 1.00 81.38 187 GLY A N 1
ATOM 1478 C CA . GLY A 1 187 ? 14.921 -1.109 -13.825 1.00 81.38 187 GLY A CA 1
ATOM 1479 C C . GLY A 1 187 ? 15.873 -0.028 -13.304 1.00 81.38 187 GLY A C 1
ATOM 1480 O O . GLY A 1 187 ? 16.278 0.829 -14.087 1.00 81.38 187 GLY A O 1
ATOM 1481 N N . HIS A 1 188 ? 16.278 -0.075 -12.028 1.00 78.06 188 HIS A N 1
ATOM 1482 C CA . HIS A 1 188 ? 17.297 0.825 -11.508 1.00 78.06 188 HIS A CA 1
ATOM 1483 C C . HIS A 1 188 ? 18.689 0.274 -11.807 1.00 78.06 188 HIS A C 1
ATOM 1485 O O . HIS A 1 188 ? 19.124 -0.724 -11.229 1.00 78.06 188 HIS A O 1
ATOM 1491 N N . THR A 1 189 ? 19.423 0.962 -12.671 1.00 66.88 189 THR A N 1
ATOM 1492 C CA . THR A 1 189 ? 20.859 0.739 -12.823 1.00 66.88 189 THR A CA 1
ATOM 1493 C C . THR A 1 189 ? 21.568 1.572 -11.764 1.00 66.88 189 THR A C 1
ATOM 1495 O O . THR A 1 189 ? 21.517 2.801 -11.817 1.00 66.88 189 THR A O 1
ATOM 1498 N N . ALA A 1 190 ? 22.213 0.916 -10.794 1.00 61.91 190 ALA A N 1
ATOM 1499 C CA . ALA A 1 190 ? 23.039 1.612 -9.813 1.00 61.91 190 ALA A CA 1
ATOM 1500 C C . ALA A 1 190 ? 24.045 2.516 -10.540 1.00 61.91 190 ALA A C 1
ATOM 1502 O O . ALA A 1 190 ? 24.693 2.072 -11.492 1.00 61.91 190 ALA A O 1
ATOM 1503 N N . GLU A 1 191 ? 24.165 3.777 -10.109 1.00 60.94 191 GLU A N 1
ATOM 1504 C CA . GLU A 1 191 ? 25.173 4.683 -10.663 1.00 60.94 191 GLU A CA 1
ATOM 1505 C C . GLU A 1 191 ? 26.542 4.008 -10.573 1.00 60.94 191 GLU A C 1
ATOM 1507 O O . GLU A 1 191 ? 26.979 3.596 -9.492 1.00 60.94 191 GLU A O 1
ATOM 1512 N N . SER A 1 192 ? 27.223 3.874 -11.713 1.00 57.56 192 SER A N 1
ATOM 1513 C CA . SER A 1 192 ? 28.582 3.364 -11.687 1.00 57.56 192 SER A CA 1
ATOM 1514 C C . SER A 1 192 ? 29.466 4.385 -10.954 1.00 57.56 192 SER A C 1
ATOM 1516 O O . SER A 1 192 ? 29.233 5.598 -11.034 1.00 57.56 192 SER A O 1
ATOM 1518 N N . PRO A 1 193 ? 30.519 3.943 -10.248 1.00 61.88 193 PRO A N 1
ATOM 1519 C CA . PRO A 1 193 ? 31.468 4.862 -9.618 1.00 61.88 193 PRO A CA 1
ATOM 1520 C C . PRO A 1 193 ? 32.033 5.897 -10.607 1.00 61.88 193 PRO A C 1
ATOM 1522 O O . PRO A 1 193 ? 32.350 7.028 -10.236 1.00 61.88 193 PRO A O 1
ATOM 1525 N N . GLU A 1 194 ? 32.121 5.524 -11.884 1.00 65.94 194 GLU A N 1
ATOM 1526 C CA . GLU A 1 194 ? 32.565 6.390 -12.969 1.00 65.94 194 GLU A CA 1
ATOM 1527 C C . GLU A 1 194 ? 31.522 7.453 -13.325 1.00 65.94 194 GLU A C 1
ATOM 1529 O O . GLU A 1 194 ? 31.882 8.626 -13.419 1.00 65.94 194 GLU A O 1
ATOM 1534 N N . SER A 1 195 ? 30.235 7.106 -13.450 1.00 65.00 195 SER A N 1
ATOM 1535 C CA . SER A 1 195 ? 29.184 8.085 -13.766 1.00 65.00 195 SER A CA 1
ATOM 1536 C C . SER A 1 195 ? 29.047 9.145 -12.672 1.00 65.00 195 SER A C 1
ATOM 1538 O O . SER A 1 195 ? 28.950 10.336 -12.976 1.00 65.00 195 SER A O 1
ATOM 1540 N N . ALA A 1 196 ? 29.141 8.742 -11.401 1.00 67.62 196 ALA A N 1
ATOM 1541 C CA . ALA A 1 196 ? 29.148 9.667 -10.268 1.00 67.62 196 ALA A CA 1
ATOM 1542 C C . ALA A 1 196 ? 30.366 10.613 -10.305 1.00 67.62 196 ALA A C 1
ATOM 1544 O O . ALA A 1 196 ? 30.240 11.820 -10.072 1.00 67.62 196 ALA A O 1
ATOM 1545 N N . ARG A 1 197 ? 31.549 10.091 -10.666 1.00 69.88 197 ARG A N 1
ATOM 1546 C CA . ARG A 1 197 ? 32.775 10.886 -10.835 1.00 69.88 197 ARG A CA 1
ATOM 1547 C C . ARG A 1 197 ? 32.649 11.895 -11.979 1.00 69.88 197 ARG A C 1
ATOM 1549 O O . ARG A 1 197 ? 33.028 13.052 -11.801 1.00 69.88 197 ARG A O 1
ATOM 1556 N N . TYR A 1 198 ? 32.091 11.495 -13.121 1.00 75.75 198 TYR A N 1
ATOM 1557 C CA . TYR A 1 198 ? 31.863 12.393 -14.256 1.00 75.75 198 TYR A CA 1
ATOM 1558 C C . TYR A 1 198 ? 30.859 13.500 -13.924 1.00 75.75 198 TYR A C 1
ATOM 1560 O O . TYR A 1 198 ? 31.134 14.664 -14.212 1.00 75.75 198 TYR A O 1
ATOM 1568 N N . GLN A 1 199 ? 29.746 13.181 -13.255 1.00 73.12 199 GLN A N 1
ATOM 1569 C CA . GLN A 1 199 ? 28.791 14.203 -12.816 1.00 73.12 199 GLN A CA 1
ATOM 1570 C C . GLN A 1 199 ? 29.408 15.198 -11.828 1.00 73.12 199 GLN A C 1
ATOM 1572 O O . GLN A 1 199 ? 29.145 16.399 -11.915 1.00 73.12 199 GLN A O 1
ATOM 1577 N N . PHE A 1 200 ? 30.248 14.727 -10.902 1.00 77.56 200 PHE A N 1
ATOM 1578 C CA . PHE A 1 200 ? 30.969 15.602 -9.980 1.00 77.56 200 PHE A CA 1
ATOM 1579 C C . PHE A 1 200 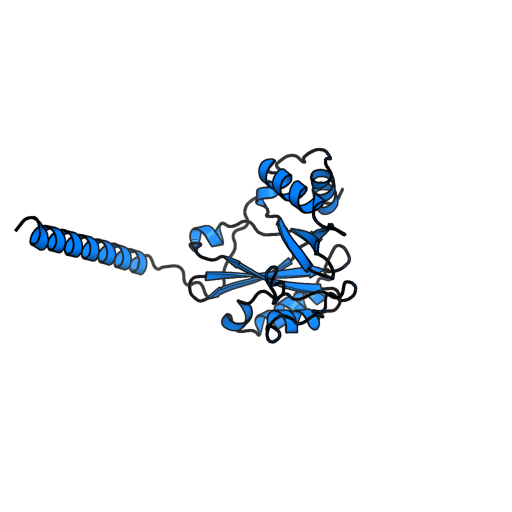? 31.915 16.554 -10.725 1.00 77.56 200 PHE A C 1
ATOM 1581 O O . PHE A 1 200 ? 31.857 17.764 -10.507 1.00 77.56 200 PHE A O 1
ATOM 1588 N N . ILE A 1 201 ? 32.728 16.034 -11.652 1.00 84.69 201 ILE A N 1
ATOM 1589 C CA . ILE A 1 201 ? 33.630 16.848 -12.483 1.00 84.69 201 ILE A CA 1
ATOM 1590 C C . ILE A 1 201 ? 32.833 17.888 -13.281 1.00 84.69 201 ILE A C 1
ATOM 1592 O O . ILE A 1 201 ? 33.203 19.061 -13.306 1.00 84.69 201 ILE A O 1
ATOM 1596 N N . PHE A 1 202 ? 31.709 17.492 -13.881 1.00 84.19 202 PHE A N 1
ATOM 1597 C CA . PHE A 1 202 ? 30.872 18.392 -14.672 1.00 84.19 202 PHE A CA 1
ATOM 1598 C C . PHE A 1 202 ? 30.275 19.528 -13.82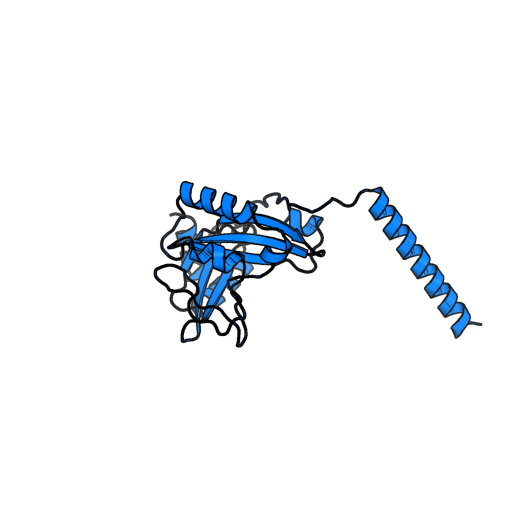7 1.00 84.19 202 PHE A C 1
ATOM 1600 O O . PHE A 1 202 ? 30.321 20.689 -14.232 1.00 84.19 202 PHE A O 1
ATOM 1607 N N . LYS A 1 203 ? 29.794 19.228 -12.610 1.00 87.69 203 LYS A N 1
ATOM 1608 C CA . LYS A 1 203 ? 29.318 20.247 -11.654 1.00 87.69 203 LYS A CA 1
ATOM 1609 C C . LYS A 1 203 ? 30.418 21.236 -11.265 1.00 87.69 203 LYS A C 1
ATOM 1611 O O . LYS A 1 203 ? 30.153 22.435 -11.202 1.00 87.69 203 LYS A O 1
ATOM 1616 N N . VAL A 1 204 ? 31.642 20.755 -11.037 1.00 90.38 204 VAL A N 1
ATOM 1617 C CA . VAL A 1 204 ? 32.798 21.613 -10.728 1.00 90.38 204 VAL A CA 1
ATOM 1618 C C . VAL A 1 204 ? 33.121 22.536 -11.904 1.00 90.38 204 VAL A C 1
ATOM 1620 O O . VAL A 1 204 ? 33.299 23.734 -11.699 1.00 90.38 204 VAL A O 1
ATOM 1623 N N . ILE A 1 205 ? 33.130 22.018 -13.136 1.00 92.69 205 ILE A N 1
ATOM 1624 C CA . ILE A 1 205 ? 33.377 22.826 -14.338 1.00 92.69 205 ILE A CA 1
ATOM 1625 C C . ILE A 1 205 ? 32.306 23.911 -14.496 1.00 92.69 205 ILE A C 1
ATOM 1627 O O . ILE A 1 205 ? 32.654 25.074 -14.689 1.00 92.69 205 ILE A O 1
ATOM 1631 N N . ILE A 1 206 ? 31.018 23.571 -14.358 1.00 92.62 206 ILE A N 1
ATOM 1632 C CA . ILE A 1 206 ? 29.924 24.554 -14.428 1.00 92.62 206 ILE A CA 1
ATOM 1633 C C . ILE A 1 206 ? 30.109 25.654 -13.379 1.00 92.62 206 ILE A C 1
ATOM 1635 O O . ILE A 1 206 ? 29.977 26.834 -13.703 1.00 92.62 206 ILE A O 1
ATOM 1639 N N . ALA A 1 207 ? 30.442 25.290 -12.138 1.00 92.75 207 ALA A N 1
ATOM 1640 C CA . ALA A 1 207 ? 30.671 26.261 -11.074 1.00 92.75 207 ALA A CA 1
ATOM 1641 C C . ALA A 1 207 ? 31.837 27.206 -11.406 1.00 92.75 207 ALA A C 1
ATOM 1643 O O . ALA A 1 207 ? 31.701 28.417 -11.245 1.00 92.75 207 ALA A O 1
ATOM 1644 N N . ILE A 1 208 ? 32.949 26.678 -11.929 1.00 94.75 208 ILE A N 1
ATOM 1645 C CA . ILE A 1 208 ? 34.104 27.483 -12.356 1.00 94.75 208 ILE A CA 1
ATOM 1646 C C . ILE A 1 208 ? 33.711 28.446 -13.482 1.00 94.75 208 ILE A C 1
ATOM 1648 O O . ILE A 1 208 ? 34.039 29.628 -13.408 1.00 94.75 208 ILE A O 1
ATOM 1652 N N . VAL A 1 209 ? 32.984 27.972 -14.498 1.00 94.12 209 VAL A N 1
ATOM 1653 C CA . VAL A 1 209 ? 32.534 28.806 -15.625 1.00 94.12 209 VAL A CA 1
ATOM 1654 C C . VAL A 1 209 ? 31.593 29.914 -15.148 1.00 94.12 209 VAL A C 1
ATOM 1656 O O . VAL A 1 209 ? 31.752 31.063 -15.555 1.00 94.12 209 VAL A O 1
ATOM 1659 N N . LEU A 1 210 ? 30.653 29.603 -14.251 1.00 93.81 210 LEU A N 1
ATOM 1660 C CA . LEU A 1 210 ? 29.750 30.596 -13.666 1.00 93.81 210 LEU A CA 1
ATOM 1661 C C . LEU A 1 210 ? 30.509 31.641 -12.847 1.00 93.81 210 LEU A C 1
ATOM 1663 O O . LEU A 1 210 ? 30.253 32.831 -13.004 1.00 93.81 210 LEU A O 1
ATOM 1667 N N . ILE A 1 211 ? 31.463 31.223 -12.012 1.00 94.06 211 ILE A N 1
ATOM 1668 C CA . ILE A 1 211 ? 32.294 32.142 -11.223 1.00 94.06 211 ILE A CA 1
ATOM 1669 C C . ILE A 1 211 ? 33.119 33.041 -12.149 1.00 94.06 211 ILE A C 1
ATOM 1671 O O . ILE A 1 211 ? 33.116 34.256 -11.972 1.00 94.06 211 ILE A O 1
ATOM 1675 N N . ALA A 1 212 ? 33.777 32.475 -13.163 1.00 92.19 212 ALA A N 1
ATOM 1676 C CA . ALA A 1 212 ? 34.562 33.239 -14.129 1.00 92.19 212 ALA A CA 1
ATOM 1677 C C . ALA A 1 212 ? 33.697 34.248 -14.902 1.00 92.19 212 ALA A C 1
ATOM 1679 O O . ALA A 1 212 ? 34.095 35.399 -15.068 1.00 92.19 212 ALA A O 1
ATOM 1680 N N . TYR A 1 213 ? 32.490 33.849 -15.314 1.00 93.44 213 TYR A N 1
ATOM 1681 C CA . TYR A 1 213 ? 31.527 34.739 -15.961 1.00 93.44 213 TYR A CA 1
ATOM 1682 C C . TYR A 1 213 ? 31.080 35.881 -15.038 1.00 93.44 213 TYR A C 1
ATOM 1684 O O . TYR A 1 213 ? 31.018 37.031 -15.468 1.00 93.44 213 TYR A O 1
ATOM 1692 N N . LEU A 1 214 ? 30.793 35.587 -13.767 1.00 92.88 214 LEU A N 1
ATOM 1693 C CA . LEU A 1 214 ? 30.410 36.603 -12.785 1.00 92.88 214 LEU A CA 1
ATOM 1694 C C . LEU A 1 214 ? 31.553 37.589 -12.516 1.00 92.88 214 LEU A C 1
ATOM 1696 O O . LEU A 1 214 ? 31.308 38.791 -12.465 1.00 92.88 214 LEU A O 1
ATOM 1700 N N . ILE A 1 215 ? 32.794 37.108 -12.404 1.00 91.56 215 ILE A N 1
ATOM 1701 C CA . ILE A 1 215 ? 33.973 37.973 -12.260 1.00 91.56 215 ILE A CA 1
ATOM 1702 C C . ILE A 1 215 ? 34.116 38.873 -13.489 1.00 91.56 215 ILE A C 1
ATOM 1704 O O . ILE A 1 215 ? 34.220 40.085 -13.341 1.00 91.56 215 ILE A O 1
ATOM 1708 N N . TYR A 1 216 ? 34.051 38.307 -14.696 1.00 89.06 216 TYR A N 1
ATOM 1709 C CA . TYR A 1 216 ? 34.150 39.082 -15.932 1.00 89.06 216 TYR A CA 1
ATOM 1710 C C . TYR A 1 216 ? 33.048 40.141 -16.068 1.00 89.06 216 TYR A C 1
ATOM 1712 O O . TYR A 1 216 ? 33.303 41.221 -16.576 1.00 89.06 216 TYR A O 1
ATOM 1720 N N . ARG A 1 217 ? 31.818 39.840 -15.636 1.00 86.44 217 ARG A N 1
ATOM 1721 C CA . ARG A 1 217 ? 30.666 40.734 -15.815 1.00 86.44 217 ARG A CA 1
ATOM 1722 C C . ARG A 1 217 ? 30.564 41.849 -14.769 1.00 86.44 217 ARG A C 1
ATOM 1724 O O . ARG A 1 217 ? 29.914 42.855 -15.042 1.00 86.44 217 ARG A O 1
ATOM 1731 N N . TYR A 1 218 ? 31.100 41.640 -13.566 1.00 85.94 218 TYR A N 1
ATOM 1732 C CA . TYR A 1 218 ? 30.864 42.533 -12.422 1.00 85.94 218 TYR A CA 1
ATOM 1733 C C . TYR A 1 218 ? 32.132 43.097 -11.772 1.00 85.94 218 TYR A C 1
ATOM 1735 O O . TYR A 1 218 ? 32.020 44.021 -10.969 1.00 85.94 218 TYR A O 1
ATOM 1743 N N . LEU A 1 219 ? 33.314 42.549 -12.066 1.00 74.50 219 LEU A N 1
ATOM 1744 C CA . LEU A 1 219 ? 34.590 42.975 -11.470 1.00 74.50 219 LEU A CA 1
ATOM 1745 C C . LEU A 1 219 ? 35.624 43.441 -12.509 1.00 74.50 219 LEU A C 1
ATOM 1747 O O . LEU A 1 219 ? 36.673 43.953 -12.116 1.00 74.50 219 LEU A O 1
ATOM 1751 N N . LEU A 1 220 ? 35.331 43.276 -13.799 1.00 63.34 220 LEU A N 1
ATOM 1752 C CA . LEU A 1 220 ? 36.097 43.752 -14.955 1.00 63.34 220 LEU A CA 1
ATOM 1753 C C . LEU A 1 220 ? 35.184 44.608 -15.837 1.00 63.34 220 LEU A C 1
ATOM 1755 O O . LEU A 1 220 ? 35.719 45.557 -16.449 1.00 63.34 220 LEU A O 1
#